Protein AF-0000000086754575 (afdb_homodimer)

Nearest PDB structures (foldseek):
  9cpc-assembly1_3P  TM=1.972E-01  e=4.560E+00  Sus scrofa
  9cpb-assembly1_6A  TM=2.199E-01  e=7.976E+00  Bos taurus
  9cpc-assembly1_3P  TM=2.325E-01  e=4.026E+00  Sus scrofa

Organism: NCBI:txid165716

pLDDT: mean 81.66, std 21.04, range [26.64, 98.31]

Secondary structure (DSSP, 8-state):
-----HHHHHHHHHHHHHHHS------S----HHHHHHHHHHHHHHHHHHHHHHH-TTSHHHHHHHHHHHHHHHHHHHHHHHHHS-----------------HHHHHHHHSTTGGG--HHHHHHHHHHHHHHHHHHHHHHHHHHHHHH-/-----HHHHHHHHHHHHHHHS------S----HHHHHHHHHHHHHHHHHHHHHHH-TTSHHHHHHHHHHHHHHHHHHHHHHHHHS-----------------HHHHHHHHSTTGGG--HHHHHHHHHHHHHHHHHHHHHHHHHHHHHH-

Foldseek 3Di:
DPLDDLLVQLLVQLVVVVVVPDDPPPPPDDPDPVNVVVVVVSSVLSSLVSSLVSVDPPAQLSVLSVVVSVVVVVVVVVCVVCVVPDDDDPPPPDDPPVPPDDPQCVLLVVRRVSVPDDPVSSVVSSVVVVVSVVSSVVSVVVVVVVVVD/DPLDDLLVQLLVQLVVVVVVPDDPPPPPDDPDPVNVVVVVVSSVLSSLVSSLVSVDPPAQLSVLSVVVSVVVVVVVVVCVVCVVVDDDDDPPPDDPPPPPDDPQCVLLVVRRVSNPDDPVSSVVSSVVVVVSVVSSVVSVVVVVVVVVD

InterPro domains:
  IPR044660 Transcription factor IBH1-like [PTHR33124] (28-147)
  IPR059002 IBH1-like, N-terminal domain [PF26576] (3-72)

Solvent-accessible surface area (backbone atoms only — not comparable to full-atom values): 16647 Å² total; per-residue (Å²): 126,83,80,69,50,56,62,56,42,23,51,52,42,36,52,56,50,61,68,66,48,80,61,64,67,80,65,88,73,77,75,47,71,65,55,48,52,50,50,51,49,52,49,47,49,48,48,52,48,18,47,25,62,39,68,32,72,86,39,67,37,29,41,38,43,48,52,50,48,51,50,52,52,52,49,51,55,42,44,60,52,29,75,76,39,85,86,76,85,73,72,74,75,69,77,76,74,71,66,80,51,53,39,60,48,54,31,21,70,69,36,48,64,25,77,79,48,54,67,66,56,38,34,39,49,45,34,54,49,49,54,51,51,52,46,50,39,52,54,44,49,51,50,46,49,58,70,70,78,126,83,81,68,51,55,62,56,43,21,50,52,42,37,53,56,51,58,68,66,49,81,61,66,68,78,65,88,72,77,75,47,71,66,54,48,52,51,52,52,49,51,50,49,49,47,48,51,49,20,46,27,62,38,68,32,74,84,40,68,36,31,40,36,43,49,50,50,50,52,50,51,52,50,50,52,55,42,44,60,52,32,71,74,42,82,83,78,84,73,75,74,75,68,77,75,72,72,67,81,50,54,39,60,48,55,32,22,71,69,36,49,63,25,76,78,49,55,67,66,58,37,34,38,49,45,35,54,48,50,52,51,51,51,46,50,39,52,54,43,49,52,51,46,51,58,69,69,76

Radius of gyration: 21.31 Å; Cα contacts (8 Å, |Δi|>4): 231; chains: 2; bounding box: 72×56×50 Å

Structure (mmCIF, N/CA/C/O backbone):
data_AF-0000000086754575-model_v1
#
loop_
_entity.id
_entity.type
_entity.pdbx_description
1 polymer 'Uncharacterized protein'
#
loop_
_atom_site.group_PDB
_atom_site.id
_atom_site.type_symbol
_atom_site.label_atom_id
_atom_site.label_alt_id
_atom_site.label_comp_id
_atom_site.label_asym_id
_atom_site.label_entity_id
_atom_site.label_seq_id
_atom_site.pdbx_PDB_ins_code
_atom_site.Cartn_x
_atom_site.Cartn_y
_atom_site.Cartn_z
_atom_site.occupancy
_atom_site.B_iso_or_equiv
_atom_site.auth_seq_id
_atom_site.auth_comp_id
_atom_site.auth_asym_id
_atom_site.auth_atom_id
_atom_site.pdbx_PDB_model_num
ATOM 1 N N . MET A 1 1 ? 4.91 -10.062 27.266 1 33.16 1 MET A N 1
ATOM 2 C CA . MET A 1 1 ? 4.938 -8.836 26.484 1 33.16 1 MET A CA 1
ATOM 3 C C . MET A 1 1 ? 3.939 -8.914 25.328 1 33.16 1 MET A C 1
ATOM 5 O O . MET A 1 1 ? 3.986 -9.836 24.516 1 33.16 1 MET A O 1
ATOM 9 N N . LYS A 1 2 ? 2.816 -8.43 25.391 1 44.25 2 LYS A N 1
ATOM 10 C CA . LYS A 1 2 ? 1.733 -8.562 24.422 1 44.25 2 LYS A CA 1
ATOM 11 C C . LYS A 1 2 ? 2.229 -8.281 23 1 44.25 2 LYS A C 1
ATOM 13 O O . LYS A 1 2 ? 2.867 -7.258 22.75 1 44.25 2 LYS A O 1
ATOM 18 N N . GLN A 1 3 ? 2.57 -9.273 22.203 1 55.75 3 GLN A N 1
ATOM 19 C CA . GLN A 1 3 ? 3.131 -9.141 20.859 1 55.75 3 GLN A CA 1
ATOM 20 C C . GLN A 1 3 ? 2.379 -8.094 20.047 1 55.75 3 GLN A C 1
ATOM 22 O O . GLN A 1 3 ? 1.185 -8.242 19.781 1 55.75 3 GLN A O 1
ATOM 27 N N . SER A 1 4 ? 2.826 -6.898 20.031 1 73.75 4 SER A N 1
ATOM 28 C CA . SER A 1 4 ? 2.219 -5.762 19.344 1 73.75 4 SER A CA 1
ATOM 29 C C . SER A 1 4 ? 1.989 -6.062 17.859 1 73.75 4 SER A C 1
ATOM 31 O O . SER A 1 4 ? 2.742 -6.828 17.25 1 73.75 4 SER A O 1
ATOM 33 N N . SER A 1 5 ? 0.897 -5.723 17.422 1 92.06 5 SER A N 1
ATOM 34 C CA . SER A 1 5 ? 0.517 -5.957 16.031 1 92.06 5 SER A CA 1
ATOM 35 C C . SER A 1 5 ? 1.48 -5.27 15.07 1 92.06 5 SER A C 1
ATOM 37 O O . SER A 1 5 ? 2.193 -4.34 15.453 1 92.06 5 SER A O 1
ATOM 39 N N . ILE A 1 6 ? 1.729 -5.895 13.961 1 93.25 6 ILE A N 1
ATOM 40 C CA . ILE A 1 6 ? 2.553 -5.309 12.914 1 93.25 6 ILE A CA 1
ATOM 41 C C . ILE A 1 6 ? 2.164 -3.846 12.711 1 93.25 6 ILE A C 1
ATOM 43 O O . ILE A 1 6 ? 3.029 -2.988 12.516 1 93.25 6 ILE A O 1
ATOM 47 N N . LYS A 1 7 ? 0.924 -3.586 12.773 1 94.5 7 LYS A N 1
ATOM 48 C CA . LYS A 1 7 ? 0.407 -2.232 12.594 1 94.5 7 LYS A CA 1
ATOM 49 C C . LYS A 1 7 ? 0.997 -1.28 13.633 1 94.5 7 LYS A C 1
ATOM 51 O O . LYS A 1 7 ? 1.49 -0.205 13.289 1 94.5 7 LYS A O 1
ATOM 56 N N . THR A 1 8 ? 0.907 -1.681 14.859 1 94.75 8 THR A N 1
ATOM 57 C CA . THR A 1 8 ? 1.383 -0.842 15.953 1 94.75 8 THR A CA 1
ATOM 58 C C . THR A 1 8 ? 2.891 -0.63 15.859 1 94.75 8 THR A C 1
ATOM 60 O O . THR A 1 8 ? 3.377 0.493 16 1 94.75 8 THR A O 1
ATOM 63 N N . ARG A 1 9 ? 3.598 -1.642 15.617 1 94.94 9 ARG A N 1
ATOM 64 C CA . ARG A 1 9 ? 5.051 -1.545 15.508 1 94.94 9 ARG A CA 1
ATOM 65 C C . ARG A 1 9 ? 5.449 -0.66 14.328 1 94.94 9 ARG A C 1
ATOM 67 O O . ARG A 1 9 ? 6.352 0.172 14.453 1 94.94 9 ARG A O 1
ATOM 74 N N . PHE A 1 10 ? 4.785 -0.868 13.234 1 96.38 10 PHE A N 1
ATOM 75 C CA . PHE A 1 10 ? 5.066 -0.032 12.078 1 96.38 10 PHE A CA 1
ATOM 76 C C . PHE A 1 10 ? 4.758 1.431 12.375 1 96.38 10 PHE A C 1
ATOM 78 O O . PHE A 1 10 ? 5.543 2.316 12.039 1 96.38 10 PHE A O 1
ATOM 85 N N . THR A 1 11 ? 3.59 1.676 12.922 1 94.75 11 THR A N 1
ATOM 86 C CA . THR A 1 11 ? 3.178 3.043 13.227 1 94.75 11 THR A CA 1
ATOM 87 C C . THR A 1 11 ? 4.215 3.736 14.109 1 94.75 11 THR A C 1
ATOM 89 O O . THR A 1 11 ? 4.633 4.855 13.812 1 94.75 11 THR A O 1
ATOM 92 N N . TYR A 1 12 ? 4.609 3.064 15.117 1 93.62 12 TYR A N 1
ATOM 93 C CA . TYR A 1 12 ? 5.586 3.625 16.047 1 93.62 12 TYR A CA 1
ATOM 94 C C . TYR A 1 12 ? 6.902 3.924 15.336 1 93.62 12 TYR A C 1
ATOM 96 O O . TYR A 1 12 ? 7.453 5.02 15.477 1 93.62 12 TYR A O 1
ATOM 104 N N . GLY A 1 13 ? 7.422 2.988 14.594 1 91.88 13 GLY A N 1
ATOM 105 C CA . GLY A 1 13 ? 8.664 3.184 13.859 1 91.88 13 GLY A CA 1
ATOM 106 C C . GLY A 1 13 ? 8.594 4.32 12.859 1 91.88 13 GLY A C 1
ATOM 107 O O . GLY A 1 13 ? 9.516 5.129 12.766 1 91.88 13 GLY A O 1
ATOM 108 N N . PHE A 1 14 ? 7.562 4.363 12.18 1 93.25 14 PHE A N 1
ATOM 109 C CA . PHE A 1 14 ? 7.391 5.367 11.141 1 93.25 14 PHE A CA 1
ATOM 110 C C . PHE A 1 14 ? 7.305 6.766 11.75 1 93.25 14 PHE A C 1
ATOM 112 O O . PHE A 1 14 ? 7.973 7.691 11.281 1 93.25 14 PHE A O 1
ATOM 119 N N . LEU A 1 15 ? 6.52 6.969 12.766 1 92.19 15 LEU A N 1
ATOM 120 C CA . LEU A 1 15 ? 6.363 8.266 13.406 1 92.19 15 LEU A CA 1
ATOM 121 C C . LEU A 1 15 ? 7.668 8.719 14.055 1 92.19 15 LEU A C 1
ATOM 123 O O . LEU A 1 15 ? 8 9.906 14.031 1 92.19 15 LEU A O 1
ATOM 127 N N . ARG A 1 16 ? 8.328 7.766 14.609 1 91.5 16 ARG A N 1
ATOM 128 C CA . ARG A 1 16 ? 9.625 8.086 15.211 1 91.5 16 ARG A CA 1
ATOM 129 C C . ARG A 1 16 ? 10.594 8.617 14.164 1 91.5 16 ARG A C 1
ATOM 131 O O . ARG A 1 16 ? 11.305 9.594 14.414 1 91.5 16 ARG A O 1
ATOM 138 N N . THR A 1 17 ? 10.57 8 12.992 1 87.5 17 THR A N 1
ATOM 139 C CA . THR A 1 17 ? 11.461 8.43 11.922 1 87.5 17 THR A CA 1
ATOM 140 C C . THR A 1 17 ? 11.039 9.789 11.375 1 87.5 17 THR A C 1
ATOM 142 O O . THR A 1 17 ? 11.891 10.633 11.062 1 87.5 17 THR A O 1
ATOM 145 N N . LEU A 1 18 ? 9.805 9.938 11.219 1 86.44 18 LEU A N 1
ATOM 146 C CA . LEU A 1 18 ? 9.266 11.203 10.719 1 86.44 18 LEU A CA 1
ATOM 147 C C . LEU A 1 18 ? 9.68 12.359 11.617 1 86.44 18 LEU A C 1
ATOM 149 O O . LEU A 1 18 ? 10 13.445 11.125 1 86.44 18 LEU A O 1
ATOM 153 N N . LYS A 1 19 ? 9.672 12.094 12.844 1 88.81 19 LYS A N 1
ATOM 154 C CA . LYS A 1 19 ? 10.016 13.125 13.812 1 88.81 19 LYS A CA 1
ATOM 155 C C . LYS A 1 19 ? 11.5 13.477 13.734 1 88.81 19 LYS A C 1
ATOM 157 O O . LYS A 1 19 ? 11.906 14.578 14.102 1 88.81 19 LYS A O 1
ATOM 162 N N . ARG A 1 20 ? 12.273 12.602 13.273 1 86.31 20 ARG A N 1
ATOM 163 C CA . ARG A 1 20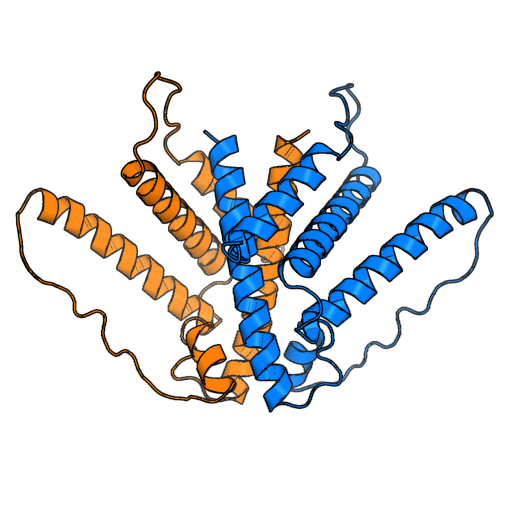 ? 13.719 12.797 13.234 1 86.31 20 ARG A CA 1
ATOM 164 C C . ARG A 1 20 ? 14.141 13.492 11.945 1 86.31 20 ARG A C 1
ATOM 166 O O . ARG A 1 20 ? 15.281 13.938 11.828 1 86.31 20 ARG A O 1
ATOM 173 N N . LEU A 1 21 ? 13.258 13.516 10.977 1 84.38 21 LEU A N 1
ATOM 174 C CA . LEU A 1 21 ? 13.594 14.156 9.711 1 84.38 21 LEU A CA 1
ATOM 175 C C . LEU A 1 21 ? 13.711 15.672 9.883 1 84.38 21 LEU A C 1
ATOM 177 O O . LEU A 1 21 ? 12.922 16.281 10.609 1 84.38 21 LEU A O 1
ATOM 181 N N . PRO A 1 22 ? 14.852 16.172 9.445 1 76.19 22 PRO A N 1
ATOM 182 C CA . PRO A 1 22 ? 15.055 17.609 9.594 1 76.19 22 PRO A CA 1
ATOM 183 C C . PRO A 1 22 ? 13.883 18.422 9.047 1 76.19 22 PRO A C 1
ATOM 185 O O . PRO A 1 22 ? 13.344 18.109 7.984 1 76.19 22 PRO A O 1
ATOM 188 N N . LYS A 1 23 ? 13.391 19.344 9.953 1 72.38 23 LYS A N 1
ATOM 189 C CA . LYS A 1 23 ? 12.32 20.25 9.531 1 72.38 23 LYS A CA 1
ATOM 190 C C . LYS A 1 23 ? 12.859 21.344 8.625 1 72.38 23 LYS A C 1
ATOM 192 O O . LYS A 1 23 ? 13.922 21.906 8.883 1 72.38 23 LYS A O 1
ATOM 197 N N . THR A 1 24 ? 12.852 21.125 7.426 1 60.72 24 THR A N 1
ATOM 198 C CA . THR A 1 24 ? 13.359 22.188 6.555 1 60.72 24 THR A CA 1
ATOM 199 C C . THR A 1 24 ? 12.648 23.5 6.844 1 60.72 24 THR A C 1
ATOM 201 O O . THR A 1 24 ? 11.422 23.562 6.844 1 60.72 24 THR A O 1
ATOM 204 N N . ARG A 1 25 ? 13.039 24.234 7.816 1 53.19 25 ARG A N 1
ATOM 205 C CA . ARG A 1 25 ? 12.641 25.609 8.109 1 53.19 25 ARG A CA 1
ATOM 206 C C . ARG A 1 25 ? 12.047 26.281 6.883 1 53.19 25 ARG A C 1
ATOM 208 O O . ARG A 1 25 ? 12.469 26.016 5.754 1 53.19 25 ARG A O 1
ATOM 215 N N . ALA A 1 26 ? 10.766 26.828 7 1 50.56 26 ALA A N 1
ATOM 216 C CA . ALA A 1 26 ? 10.141 27.859 6.16 1 50.56 26 ALA A CA 1
ATOM 217 C C . ALA A 1 26 ? 11.195 28.75 5.52 1 50.56 26 ALA A C 1
ATOM 219 O O . ALA A 1 26 ? 10.883 29.828 5.023 1 50.56 26 ALA A O 1
ATOM 220 N N . LYS A 1 27 ? 12.484 28.719 5.793 1 49.03 27 LYS A N 1
ATOM 221 C CA . LYS A 1 27 ? 12.961 29.859 5.035 1 49.03 27 LYS A CA 1
ATOM 222 C C . LYS A 1 27 ? 12.477 29.812 3.592 1 49.03 27 LYS A C 1
ATOM 224 O O . LYS A 1 27 ? 12.172 28.734 3.068 1 49.03 27 LYS A O 1
ATOM 229 N N . SER A 1 28 ? 12.305 30.938 2.924 1 49.12 28 SER A N 1
ATOM 230 C CA . SER A 1 28 ? 11.719 31.422 1.678 1 49.12 28 SER A CA 1
ATOM 231 C C . SER A 1 28 ? 11.914 30.406 0.551 1 49.12 28 SER A C 1
ATOM 233 O O . SER A 1 28 ? 11.344 30.562 -0.532 1 49.12 28 SER A O 1
ATOM 235 N N . SER A 1 29 ? 13.164 29.641 0.303 1 54.09 29 SER A N 1
ATOM 236 C CA . SER A 1 29 ? 13.492 29.344 -1.084 1 54.09 29 SER A CA 1
ATOM 237 C C . SER A 1 29 ? 12.852 28.031 -1.527 1 54.09 29 SER A C 1
ATOM 239 O O . SER A 1 29 ? 12.648 27.125 -0.714 1 54.09 29 SER A O 1
ATOM 241 N N . SER A 1 30 ? 12.07 27.938 -2.617 1 63.66 30 SER A N 1
ATOM 242 C CA . SER A 1 30 ? 11.539 26.938 -3.539 1 63.66 30 SER A CA 1
ATOM 243 C C . SER A 1 30 ? 12.438 25.703 -3.592 1 63.66 30 SER A C 1
ATOM 245 O O . SER A 1 30 ? 13.633 25.812 -3.861 1 63.66 30 SER A O 1
ATOM 247 N N . PHE A 1 31 ? 12.016 24.562 -2.783 1 70.31 31 PHE A N 1
ATOM 248 C CA . PHE A 1 31 ? 12.805 23.344 -2.926 1 70.31 31 PHE A CA 1
ATOM 249 C C . PHE A 1 31 ? 13.102 23.062 -4.395 1 70.31 31 PHE A C 1
ATOM 251 O O . PHE A 1 31 ? 12.227 23.203 -5.25 1 70.31 31 PHE A O 1
ATOM 258 N N . SER A 1 32 ? 14.414 23 -4.551 1 83.56 32 SER A N 1
ATOM 259 C CA . SER A 1 32 ? 14.758 22.516 -5.883 1 83.56 32 SER A CA 1
ATOM 260 C C . SER A 1 32 ? 14.219 21.094 -6.109 1 83.56 32 SER A C 1
ATOM 262 O O . SER A 1 32 ? 13.984 20.359 -5.152 1 83.56 32 SER A O 1
ATOM 264 N N . PRO A 1 33 ? 13.922 20.797 -7.266 1 85.62 33 PRO A N 1
ATOM 265 C CA . PRO A 1 33 ? 13.484 19.438 -7.609 1 85.62 33 PRO A CA 1
ATOM 266 C C . PRO A 1 33 ? 14.438 18.359 -7.09 1 85.62 33 PRO A C 1
ATOM 268 O O . PRO A 1 33 ? 14 17.266 -6.711 1 85.62 33 PRO A O 1
ATOM 271 N N . GLU A 1 34 ? 15.664 18.703 -6.969 1 86.69 34 GLU A N 1
ATOM 272 C CA . GLU A 1 34 ? 16.656 17.75 -6.484 1 86.69 34 GLU A CA 1
ATOM 273 C C . GLU A 1 34 ? 16.5 17.5 -4.988 1 86.69 34 GLU A C 1
ATOM 275 O O . GLU A 1 34 ? 16.609 16.375 -4.523 1 86.69 34 GLU A O 1
ATOM 280 N N . GLU A 1 35 ? 16.203 18.562 -4.371 1 84.12 35 GLU A N 1
ATOM 281 C CA . GLU A 1 35 ? 16.047 18.453 -2.922 1 84.12 35 GLU A CA 1
ATOM 282 C C . GLU A 1 35 ? 14.789 17.672 -2.562 1 84.12 35 GLU A C 1
ATOM 284 O O . GLU A 1 35 ? 14.797 16.875 -1.614 1 84.12 35 GLU A O 1
ATOM 289 N N . ILE A 1 36 ? 13.844 17.859 -3.365 1 83.62 36 ILE A N 1
ATOM 290 C CA . ILE A 1 36 ? 12.586 17.156 -3.152 1 83.62 36 ILE A CA 1
ATOM 291 C C . ILE A 1 36 ? 12.789 15.656 -3.396 1 83.62 36 ILE A C 1
ATOM 293 O O . ILE A 1 36 ? 12.312 14.828 -2.615 1 83.62 36 ILE A O 1
ATOM 297 N N . SER A 1 37 ? 13.453 15.367 -4.414 1 88.12 37 SER A N 1
ATOM 298 C CA . SER A 1 37 ? 13.719 13.977 -4.754 1 88.12 37 SER A CA 1
ATOM 299 C C . SER A 1 37 ? 14.523 13.281 -3.656 1 88.12 37 SER A C 1
ATOM 301 O O . SER A 1 37 ? 14.25 12.133 -3.314 1 88.12 37 SER A O 1
ATOM 303 N N . LYS A 1 38 ? 15.484 14.031 -3.139 1 86.5 38 LYS A N 1
ATOM 304 C CA . LYS A 1 38 ? 16.312 13.477 -2.066 1 86.5 38 LYS A CA 1
ATOM 305 C C . LYS A 1 38 ? 15.477 13.195 -0.821 1 86.5 38 LYS A C 1
ATOM 307 O O . LYS A 1 38 ? 15.602 12.133 -0.209 1 86.5 38 LYS A O 1
ATOM 312 N N . ARG A 1 39 ? 14.688 14.172 -0.515 1 85.56 39 ARG A N 1
ATOM 313 C CA . ARG A 1 39 ? 13.836 14.016 0.66 1 85.56 39 ARG A CA 1
ATOM 314 C C . ARG A 1 39 ? 12.875 12.844 0.489 1 85.56 39 ARG A C 1
ATOM 316 O O . ARG A 1 39 ? 12.672 12.062 1.419 1 85.56 39 ARG A O 1
ATOM 323 N N . CYS A 1 40 ? 12.367 12.672 -0.687 1 87.69 40 CYS A N 1
ATOM 324 C CA . CYS A 1 40 ? 11.461 11.57 -0.995 1 87.69 40 CYS A CA 1
ATOM 325 C C . CYS A 1 40 ? 12.156 10.227 -0.813 1 87.69 40 CYS A C 1
ATOM 327 O O . CYS A 1 40 ? 11.562 9.281 -0.285 1 87.69 40 CYS A O 1
ATOM 329 N N . ARG A 1 41 ? 13.352 10.211 -1.189 1 90.31 41 ARG A N 1
ATOM 330 C CA . ARG A 1 41 ? 14.125 8.977 -1.075 1 90.31 41 ARG A CA 1
ATOM 331 C C . ARG A 1 41 ? 14.383 8.633 0.386 1 90.31 41 ARG A C 1
ATOM 333 O O . ARG A 1 41 ? 14.297 7.465 0.777 1 90.31 41 ARG A O 1
ATOM 340 N N . ILE A 1 42 ? 14.672 9.641 1.116 1 89.31 42 ILE A N 1
ATOM 341 C CA . ILE A 1 42 ? 14.961 9.43 2.531 1 89.31 42 ILE A CA 1
ATOM 342 C C . ILE A 1 42 ? 13.719 8.906 3.244 1 89.31 42 ILE A C 1
ATOM 344 O O . ILE A 1 42 ? 13.805 7.98 4.051 1 89.31 42 ILE A O 1
ATOM 348 N N . ILE A 1 43 ? 12.609 9.445 2.885 1 89.69 43 ILE A N 1
ATOM 349 C CA . ILE A 1 43 ? 11.359 9.039 3.516 1 89.69 43 ILE A CA 1
ATOM 350 C C . ILE A 1 43 ? 10.992 7.621 3.088 1 89.69 43 ILE A C 1
ATOM 352 O O . ILE A 1 43 ? 10.523 6.82 3.9 1 89.69 43 ILE A O 1
ATOM 356 N N . LYS A 1 44 ? 11.172 7.367 1.865 1 92.88 44 LYS A N 1
ATOM 357 C CA . LYS A 1 44 ? 10.93 6.008 1.39 1 92.88 44 LYS A CA 1
ATOM 358 C C . LYS A 1 44 ? 11.773 4.996 2.156 1 92.88 44 LYS A C 1
ATOM 360 O O . LYS A 1 44 ? 11.273 3.965 2.602 1 92.88 44 LYS A O 1
ATOM 365 N N . LEU A 1 45 ? 13.047 5.324 2.234 1 93.25 45 LEU A N 1
ATOM 366 C CA . LEU A 1 45 ? 13.961 4.426 2.934 1 93.25 45 LEU A CA 1
ATOM 367 C C . LEU A 1 45 ? 13.523 4.234 4.383 1 93.25 45 LEU A C 1
ATOM 369 O O . LEU A 1 45 ? 13.562 3.117 4.902 1 93.25 45 LEU A O 1
ATOM 373 N N . ALA A 1 46 ? 13.148 5.281 4.961 1 91.38 46 ALA A N 1
ATOM 374 C CA . ALA A 1 46 ? 12.703 5.227 6.352 1 91.38 46 ALA A CA 1
ATOM 375 C C . ALA A 1 46 ? 11.445 4.379 6.492 1 91.38 46 ALA A C 1
ATOM 377 O O . ALA A 1 46 ? 11.32 3.592 7.434 1 91.38 46 ALA A O 1
ATOM 378 N N . THR A 1 47 ? 10.477 4.555 5.602 1 93.88 47 THR A N 1
ATOM 379 C CA . THR A 1 47 ? 9.242 3.783 5.617 1 93.88 47 THR A CA 1
ATOM 380 C C . THR A 1 47 ? 9.523 2.303 5.375 1 93.88 47 THR A C 1
ATOM 382 O O . THR A 1 47 ? 8.961 1.439 6.047 1 93.88 47 THR A O 1
ATOM 385 N N . ASP A 1 48 ? 10.43 2.02 4.43 1 95.62 48 ASP A N 1
ATOM 386 C CA . ASP A 1 48 ? 10.828 0.643 4.164 1 95.62 48 ASP A CA 1
ATOM 387 C C . ASP A 1 48 ? 11.484 0.013 5.391 1 95.62 48 ASP A C 1
ATOM 389 O O . ASP A 1 48 ? 11.188 -1.131 5.738 1 95.62 48 ASP A O 1
ATOM 393 N N . ALA A 1 49 ? 12.359 0.735 6.02 1 95.81 49 ALA A N 1
ATOM 394 C CA . ALA A 1 49 ? 13.055 0.238 7.203 1 95.81 49 ALA A CA 1
ATOM 395 C C . ALA A 1 49 ? 12.07 -0.022 8.344 1 95.81 49 ALA A C 1
ATOM 397 O O . ALA A 1 49 ? 12.195 -1.021 9.055 1 95.81 49 ALA A O 1
ATOM 398 N N . SER A 1 50 ? 11.133 0.91 8.547 1 96.31 50 SER A N 1
ATOM 399 C CA . SER A 1 50 ? 10.148 0.75 9.609 1 96.31 50 SER A CA 1
ATOM 400 C C . SER A 1 50 ? 9.297 -0.499 9.391 1 96.31 50 SER A C 1
ATOM 402 O O . SER A 1 50 ? 9.016 -1.237 10.336 1 96.31 50 SER A O 1
ATOM 404 N N . MET A 1 51 ? 8.898 -0.753 8.164 1 96.5 51 MET A N 1
ATOM 405 C CA . MET A 1 51 ? 8.094 -1.938 7.871 1 96.5 51 MET A CA 1
ATOM 406 C C . MET A 1 51 ? 8.914 -3.209 8.062 1 96.5 51 MET A C 1
ATOM 408 O O . MET A 1 51 ? 8.438 -4.18 8.656 1 96.5 51 MET A O 1
ATOM 412 N N . ALA A 1 52 ? 10.133 -3.217 7.512 1 97.19 52 ALA A N 1
ATOM 413 C CA . ALA A 1 52 ? 10.992 -4.387 7.664 1 97.19 52 ALA A CA 1
ATOM 414 C C . ALA A 1 52 ? 11.266 -4.68 9.133 1 97.19 52 ALA A C 1
ATOM 416 O O . ALA A 1 52 ? 11.281 -5.84 9.555 1 97.19 52 ALA A O 1
ATOM 417 N N . SER A 1 53 ? 11.477 -3.652 9.922 1 96.31 53 SER A N 1
ATOM 418 C CA . SER A 1 53 ? 11.711 -3.814 11.352 1 96.31 53 SER A CA 1
ATOM 419 C C . SER A 1 53 ? 10.469 -4.363 12.055 1 96.31 53 SER A C 1
ATOM 421 O O . SER A 1 53 ? 10.578 -5.195 12.953 1 96.31 53 SER A O 1
ATOM 423 N N . ALA A 1 54 ? 9.289 -3.877 11.68 1 97.31 54 ALA A N 1
ATOM 424 C CA . ALA A 1 54 ? 8.031 -4.324 12.273 1 97.31 54 ALA A CA 1
ATOM 425 C C . ALA A 1 54 ? 7.793 -5.809 12 1 97.31 54 ALA A C 1
ATOM 427 O O . ALA A 1 54 ? 7.281 -6.531 12.859 1 97.31 54 ALA A O 1
ATOM 428 N N . VAL A 1 55 ? 8.156 -6.277 10.859 1 97.25 55 VAL A N 1
ATOM 429 C CA . VAL A 1 55 ? 7.934 -7.66 10.453 1 97.25 55 VAL A CA 1
ATOM 430 C C . VAL A 1 55 ? 9.055 -8.547 10.992 1 97.25 55 VAL A C 1
ATOM 432 O O . VAL A 1 55 ? 8.812 -9.664 11.453 1 97.25 55 VAL A O 1
ATOM 435 N N . GLY A 1 56 ? 10.258 -8.039 10.938 1 95 56 GLY A N 1
ATOM 436 C CA . GLY A 1 56 ? 11.422 -8.828 11.312 1 95 56 GLY A CA 1
ATOM 437 C C . GLY A 1 56 ? 11.961 -9.688 10.188 1 95 56 GLY A C 1
ATOM 438 O O . GLY A 1 56 ? 11.461 -9.625 9.062 1 95 56 GLY A O 1
ATOM 439 N N . PRO A 1 57 ? 12.945 -10.523 10.5 1 95.44 57 PRO A N 1
ATOM 440 C CA . PRO A 1 57 ? 13.625 -11.297 9.461 1 95.44 57 PRO A CA 1
ATOM 441 C C . PRO A 1 57 ? 12.945 -12.633 9.18 1 95.44 57 PRO A C 1
ATOM 443 O O . PRO A 1 57 ? 13.484 -13.461 8.445 1 95.44 57 PRO A O 1
ATOM 446 N N . ARG A 1 58 ? 11.711 -12.859 9.672 1 95.12 58 ARG A N 1
ATOM 447 C CA . ARG A 1 58 ? 11.062 -14.164 9.57 1 95.12 58 ARG A CA 1
ATOM 448 C C . ARG A 1 58 ? 10.547 -14.406 8.156 1 95.12 58 ARG A C 1
ATOM 450 O O . ARG A 1 58 ? 10.336 -15.555 7.758 1 95.12 58 ARG A O 1
ATOM 457 N N . ARG A 1 59 ? 10.32 -13.375 7.445 1 96.56 59 ARG A N 1
ATOM 458 C CA . ARG A 1 59 ? 9.805 -13.469 6.082 1 96.56 59 ARG A CA 1
ATOM 459 C C . ARG A 1 59 ? 10.898 -13.172 5.062 1 96.56 59 ARG A C 1
ATOM 461 O O . ARG A 1 59 ? 11.703 -12.258 5.258 1 96.56 59 ARG A O 1
ATOM 468 N N . ALA A 1 60 ? 10.891 -13.992 3.99 1 97.06 60 ALA A N 1
ATOM 469 C CA . ALA A 1 60 ? 11.922 -13.836 2.971 1 97.06 60 ALA A CA 1
ATOM 470 C C . ALA A 1 60 ? 11.906 -12.422 2.389 1 97.06 60 ALA A C 1
ATOM 472 O O . ALA A 1 60 ? 12.961 -11.828 2.168 1 97.06 60 ALA A O 1
ATOM 473 N N . TRP A 1 61 ? 10.703 -11.906 2.061 1 97.62 61 TRP A N 1
ATOM 474 C CA . TRP A 1 61 ? 10.633 -10.578 1.464 1 97.62 61 TRP A CA 1
ATOM 475 C C . TRP A 1 61 ? 11.164 -9.516 2.43 1 97.62 61 TRP A C 1
ATOM 477 O O . TRP A 1 61 ? 11.781 -8.539 2.012 1 97.62 61 TRP A O 1
ATOM 487 N N . SER A 1 62 ? 10.938 -9.656 3.686 1 98 62 SER A N 1
ATOM 488 C CA . SER A 1 62 ? 11.43 -8.703 4.684 1 98 62 SER A CA 1
ATOM 489 C C . SER A 1 62 ? 12.953 -8.734 4.77 1 98 62 SER A C 1
ATOM 491 O O . SER A 1 62 ? 13.594 -7.684 4.875 1 98 62 SER A O 1
ATOM 493 N N . ARG A 1 63 ? 13.516 -9.93 4.738 1 97.75 63 ARG A N 1
ATOM 494 C CA . ARG A 1 63 ? 14.969 -10.047 4.715 1 97.75 63 ARG A CA 1
ATOM 495 C C . ARG A 1 63 ? 15.555 -9.32 3.51 1 97.75 63 ARG A C 1
ATOM 497 O O . ARG A 1 63 ? 16.578 -8.633 3.625 1 97.75 63 ARG A O 1
ATOM 504 N N . ALA A 1 64 ? 14.93 -9.555 2.402 1 97.81 64 ALA A N 1
ATOM 505 C CA . ALA A 1 64 ? 15.383 -8.891 1.185 1 97.81 64 ALA A CA 1
ATOM 506 C C . ALA A 1 64 ? 15.305 -7.371 1.329 1 97.81 64 ALA A C 1
ATOM 508 O O . ALA A 1 64 ? 16.203 -6.652 0.887 1 97.81 64 ALA A O 1
ATOM 509 N N . LEU A 1 65 ? 14.25 -6.871 1.927 1 97.38 65 LEU A N 1
ATOM 510 C CA . LEU A 1 65 ? 14.062 -5.438 2.133 1 97.38 65 LEU A CA 1
ATOM 511 C C . LEU A 1 65 ? 15.125 -4.879 3.07 1 97.38 65 LEU A C 1
ATOM 513 O O . LEU A 1 65 ? 15.648 -3.785 2.838 1 97.38 65 LEU A O 1
ATOM 517 N N . ILE A 1 66 ? 15.391 -5.613 4.109 1 97.31 66 ILE A N 1
ATOM 518 C CA . ILE A 1 66 ? 16.438 -5.211 5.047 1 97.31 66 ILE A CA 1
ATOM 519 C C . ILE A 1 66 ? 17.766 -5.059 4.305 1 97.31 66 ILE A C 1
ATOM 521 O O . ILE A 1 66 ? 18.484 -4.07 4.5 1 97.31 66 ILE A O 1
ATOM 525 N N . ARG A 1 67 ? 18.031 -5.98 3.43 1 96.94 67 ARG A N 1
ATOM 526 C CA . ARG A 1 67 ? 19.266 -5.926 2.65 1 96.94 67 ARG A CA 1
ATOM 527 C C . ARG A 1 67 ? 19.281 -4.707 1.733 1 96.94 67 ARG A C 1
ATOM 529 O O . ARG A 1 67 ? 20.312 -4.035 1.605 1 96.94 67 ARG A O 1
ATOM 536 N N . ARG A 1 68 ? 18.188 -4.441 1.13 1 95.31 68 ARG A N 1
ATOM 537 C CA . ARG A 1 68 ? 18.078 -3.297 0.233 1 95.31 68 ARG A CA 1
ATOM 538 C C . ARG A 1 68 ? 18.297 -1.987 0.985 1 95.31 68 ARG A C 1
ATOM 540 O O . ARG A 1 68 ? 19 -1.1 0.506 1 95.31 68 ARG A O 1
ATOM 547 N N . VAL A 1 69 ? 17.656 -1.871 2.088 1 96 69 VAL A N 1
ATOM 548 C CA . VAL A 1 69 ? 17.75 -0.677 2.92 1 96 69 VAL A CA 1
ATOM 549 C C . VAL A 1 69 ? 19.203 -0.46 3.338 1 96 69 VAL A C 1
ATOM 551 O O . VAL A 1 69 ? 19.719 0.66 3.273 1 96 69 VAL A O 1
ATOM 554 N N . ARG A 1 70 ? 19.844 -1.492 3.711 1 95.5 70 ARG A N 1
ATOM 555 C CA . ARG A 1 70 ? 21.25 -1.429 4.129 1 95.5 70 ARG A CA 1
ATOM 556 C C . ARG A 1 70 ? 22.141 -1.001 2.971 1 95.5 70 ARG A C 1
ATOM 558 O O . ARG A 1 70 ? 23.031 -0.165 3.145 1 95.5 70 ARG A O 1
ATOM 565 N N . SER A 1 71 ? 21.859 -1.55 1.872 1 95.25 71 SER A N 1
ATOM 566 C CA . SER A 1 71 ? 22.641 -1.222 0.688 1 95.25 71 SER A CA 1
ATOM 567 C C . SER A 1 71 ? 22.484 0.244 0.302 1 95.25 71 SER A C 1
ATOM 569 O O . SER A 1 71 ? 23.453 0.913 -0.051 1 95.25 71 SER A O 1
ATOM 571 N N . GLN A 1 72 ? 21.328 0.734 0.392 1 93.44 72 GLN A N 1
ATOM 572 C CA . GLN A 1 72 ? 21.047 2.123 0.049 1 93.44 72 GLN A CA 1
ATOM 573 C C . GLN A 1 72 ? 21.688 3.08 1.047 1 93.44 72 GLN A C 1
ATOM 575 O O . GLN A 1 72 ? 22.203 4.133 0.663 1 93.44 72 GLN A O 1
ATOM 580 N N . ARG A 1 73 ? 21.672 2.658 2.244 1 90.69 73 ARG A N 1
ATOM 581 C CA . ARG A 1 73 ? 22.312 3.473 3.275 1 90.69 73 ARG A CA 1
ATOM 582 C C . ARG A 1 73 ? 23.812 3.559 3.055 1 90.69 73 ARG A C 1
ATOM 584 O O . ARG A 1 73 ? 24.406 4.633 3.18 1 90.69 73 ARG A O 1
ATOM 591 N N . ARG A 1 74 ? 24.359 2.535 2.629 1 91.44 74 ARG A N 1
ATOM 592 C CA . ARG A 1 74 ? 25.797 2.482 2.35 1 91.44 74 ARG A CA 1
ATOM 593 C C . ARG A 1 74 ? 26.156 3.342 1.141 1 91.44 74 ARG A C 1
ATOM 595 O O . ARG A 1 74 ? 27.172 4.039 1.144 1 91.44 74 ARG A O 1
ATOM 602 N N . GLN A 1 75 ? 25.297 3.234 0.149 1 89.75 75 GLN A N 1
ATOM 603 C CA . GLN A 1 75 ? 25.516 4.027 -1.056 1 89.75 75 GLN A CA 1
ATOM 604 C C . GLN A 1 75 ? 25.438 5.52 -0.755 1 89.75 75 GLN A C 1
ATOM 606 O O . GLN A 1 75 ? 26.219 6.312 -1.269 1 89.75 75 GLN A O 1
ATOM 611 N N . ARG A 1 76 ? 24.594 5.918 0.053 1 83.81 76 ARG A N 1
ATOM 612 C CA . ARG A 1 76 ? 24.422 7.316 0.432 1 83.81 76 ARG A CA 1
ATOM 613 C C . ARG A 1 76 ? 25.625 7.816 1.225 1 83.81 76 ARG A C 1
ATOM 615 O O . ARG A 1 76 ? 26.078 8.945 1.031 1 83.81 76 ARG A O 1
ATOM 622 N N . GLN A 1 77 ? 26.062 6.988 2.037 1 83.25 77 GLN A N 1
ATOM 623 C CA . GLN A 1 77 ? 27.25 7.32 2.814 1 83.25 77 GLN A CA 1
ATOM 624 C C . GLN A 1 77 ? 28.469 7.484 1.911 1 83.25 77 GLN A C 1
ATOM 626 O O . GLN A 1 77 ? 29.281 8.398 2.102 1 83.25 77 GLN A O 1
ATOM 631 N N . ARG A 1 78 ? 28.516 6.633 0.887 1 83.38 78 ARG A N 1
ATOM 632 C CA . ARG A 1 78 ? 29.641 6.688 -0.045 1 83.38 78 ARG A CA 1
ATOM 633 C C . ARG A 1 78 ? 29.562 7.926 -0.93 1 83.38 78 ARG A C 1
ATOM 635 O O . ARG A 1 78 ? 30.578 8.547 -1.231 1 83.38 78 ARG A O 1
ATOM 642 N N . GLN A 1 79 ? 28.328 8.156 -1.459 1 76.81 79 GLN A N 1
ATOM 643 C CA . GLN A 1 79 ? 28.141 9.344 -2.293 1 76.81 79 GLN A CA 1
ATOM 644 C C . GLN A 1 79 ? 28.531 10.609 -1.548 1 76.81 79 GLN A C 1
ATOM 646 O O . GLN A 1 79 ? 29.109 11.531 -2.139 1 76.81 79 GLN A O 1
ATOM 651 N N . TRP A 1 80 ? 28.156 10.578 -0.333 1 69.06 80 TRP A N 1
ATOM 652 C CA . TRP A 1 80 ? 28.578 11.703 0.495 1 69.06 80 TRP A CA 1
ATOM 653 C C . TRP A 1 80 ? 30.094 11.789 0.555 1 69.06 80 TRP A C 1
ATOM 655 O O . TRP A 1 80 ? 30.672 12.875 0.461 1 69.06 80 TRP A O 1
ATOM 665 N N . LEU A 1 81 ? 30.703 10.617 0.536 1 67.44 81 LEU A N 1
ATOM 666 C CA . LEU A 1 81 ? 32.156 10.57 0.602 1 67.44 81 LEU A CA 1
ATOM 667 C C . LEU A 1 81 ? 32.781 10.883 -0.756 1 67.44 81 LEU A C 1
ATOM 669 O O . LEU A 1 81 ? 33.781 11.586 -0.835 1 67.44 81 LEU A O 1
ATOM 673 N N . VAL A 1 82 ? 32.094 10.211 -1.784 1 63.22 82 VAL A N 1
ATOM 674 C CA . VAL A 1 82 ? 32.625 10.375 -3.131 1 63.22 82 VAL A CA 1
ATOM 675 C C . VAL A 1 82 ? 32.375 11.797 -3.617 1 63.22 82 VAL A C 1
ATOM 677 O O . VAL A 1 82 ? 33.188 12.367 -4.34 1 63.22 82 VAL A O 1
ATOM 680 N N . MET A 1 83 ? 31.016 12.375 -3.455 1 55.09 83 MET A N 1
ATOM 681 C CA . MET A 1 83 ? 30.797 13.766 -3.836 1 55.09 83 MET A CA 1
ATOM 682 C C . MET A 1 83 ? 31.922 14.656 -3.309 1 55.09 83 MET A C 1
ATOM 684 O O . MET A 1 83 ? 32.219 15.695 -3.904 1 55.09 83 MET A O 1
ATOM 688 N N . ARG A 1 84 ? 32.531 14.398 -2.119 1 47.16 84 ARG A N 1
ATOM 689 C CA . ARG A 1 84 ? 33.781 15.07 -1.82 1 47.16 84 ARG A CA 1
ATOM 690 C C . ARG A 1 84 ? 34.875 14.648 -2.793 1 47.16 84 ARG A C 1
ATOM 692 O O . ARG A 1 84 ? 35.781 15.43 -3.102 1 47.16 84 ARG A O 1
ATOM 699 N N . ARG A 1 85 ? 34.906 13.305 -3.137 1 44.59 85 ARG A N 1
ATOM 700 C CA . ARG A 1 85 ? 35.938 12.812 -4.051 1 44.59 85 ARG A CA 1
ATOM 701 C C . ARG A 1 85 ? 35.375 12.641 -5.457 1 44.59 85 ARG A C 1
ATOM 703 O O . ARG A 1 85 ? 34.25 12.203 -5.629 1 44.59 85 ARG A O 1
ATOM 710 N N . THR A 1 86 ? 35.812 12.828 -6.539 1 40.66 86 THR A N 1
ATOM 711 C CA . THR A 1 86 ? 35.188 13.023 -7.836 1 40.66 86 THR A CA 1
ATOM 712 C C . THR A 1 86 ? 34.125 11.945 -8.094 1 40.66 86 THR A C 1
ATOM 714 O O . THR A 1 86 ? 34.031 10.977 -7.328 1 40.66 86 THR A O 1
ATOM 717 N N . ARG A 1 87 ? 34.156 11.195 -9.555 1 30.59 87 ARG A N 1
ATOM 718 C CA . ARG A 1 87 ? 33.469 11.023 -10.836 1 30.59 87 ARG A CA 1
ATOM 719 C C . ARG A 1 87 ? 32.875 9.625 -10.953 1 30.59 87 ARG A C 1
ATOM 721 O O . ARG A 1 87 ? 32.312 9.273 -11.992 1 30.59 87 ARG A O 1
ATOM 728 N N . ARG A 1 88 ? 33.375 8.484 -10.367 1 29.58 88 ARG A N 1
ATOM 729 C CA . ARG A 1 88 ? 33.5 7.383 -11.312 1 29.58 88 ARG A CA 1
ATOM 730 C C . ARG A 1 88 ? 32.188 6.637 -11.484 1 29.58 88 ARG A C 1
ATOM 732 O O . ARG A 1 88 ? 31.781 6.355 -12.609 1 29.58 88 ARG A O 1
ATOM 739 N N . GLY A 1 89 ? 32 5.402 -10.812 1 32.28 89 GLY A N 1
ATOM 740 C CA . GLY A 1 89 ? 31.609 4.129 -11.391 1 32.28 89 GLY A CA 1
ATOM 741 C C . GLY A 1 89 ? 30.094 3.953 -11.477 1 32.28 89 GLY A C 1
ATOM 742 O O . GLY A 1 89 ? 29.359 4.363 -10.57 1 32.28 89 GLY A O 1
ATOM 743 N N . GLU A 1 90 ? 29.562 4.125 -12.695 1 37.28 90 GLU A N 1
ATOM 744 C CA . GLU A 1 90 ? 28.281 3.797 -13.289 1 37.28 90 GLU A CA 1
ATOM 745 C C . GLU A 1 90 ? 27.766 2.457 -12.773 1 37.28 90 GLU A C 1
ATOM 747 O O . GLU A 1 90 ? 28.359 1.412 -13.039 1 37.28 90 GLU A O 1
ATOM 752 N N . ARG A 1 91 ? 27.516 2.277 -11.586 1 30.94 91 ARG A N 1
ATOM 753 C CA . ARG A 1 91 ? 27.031 0.905 -11.43 1 30.94 91 ARG A CA 1
ATOM 754 C C . ARG A 1 91 ? 25.922 0.598 -12.422 1 30.94 91 ARG A C 1
ATOM 756 O O . ARG A 1 91 ? 25.016 1.415 -12.625 1 30.94 91 ARG A O 1
ATOM 763 N N . LYS A 1 92 ? 26.188 -0.343 -13.414 1 28.42 92 LYS A N 1
ATOM 764 C CA . LYS A 1 92 ? 25.344 -0.97 -14.43 1 28.42 92 LYS A CA 1
ATOM 765 C C . LYS A 1 92 ? 24 -1.388 -13.836 1 28.42 92 LYS A C 1
ATOM 767 O O . LYS A 1 92 ? 23.938 -2.104 -12.836 1 28.42 92 LYS A O 1
ATOM 772 N N . LYS A 1 93 ? 23.047 -0.484 -13.836 1 36.59 93 LYS A N 1
ATOM 773 C CA . LYS A 1 93 ? 21.672 -0.96 -13.727 1 36.59 93 LYS A CA 1
ATOM 774 C C . LYS A 1 93 ? 21.484 -2.285 -14.461 1 36.59 93 LYS A C 1
ATOM 776 O O . LYS A 1 93 ? 21.719 -2.367 -15.672 1 36.59 93 LYS A O 1
ATOM 781 N N . GLY A 1 94 ? 22.094 -3.277 -14.008 1 26.86 94 GLY A N 1
ATOM 782 C CA . GLY A 1 94 ? 21.875 -4.539 -14.703 1 26.86 94 GLY A CA 1
ATOM 783 C C . GLY A 1 94 ? 20.531 -4.605 -15.406 1 26.86 94 GLY A C 1
ATOM 784 O O . GLY A 1 94 ? 19.656 -3.762 -15.18 1 26.86 94 GLY A O 1
ATOM 785 N N . GLY A 1 95 ? 20.453 -5.621 -16.391 1 27.02 95 GLY A N 1
ATOM 786 C CA . GLY A 1 95 ? 19.797 -5.945 -17.641 1 27.02 95 GLY A CA 1
ATOM 787 C C . GLY A 1 95 ? 18.281 -5.828 -17.562 1 27.02 95 GLY A C 1
ATOM 788 O O . GLY A 1 95 ? 17.703 -5.855 -16.484 1 27.02 95 GLY A O 1
ATOM 789 N N . LYS A 1 96 ? 17.828 -5.066 -18.469 1 34.25 96 LYS A N 1
ATOM 790 C CA . LYS A 1 96 ? 16.547 -5.035 -19.172 1 34.25 96 LYS A CA 1
ATOM 791 C C . LYS A 1 96 ? 15.961 -6.434 -19.297 1 34.25 96 LYS A C 1
ATOM 793 O O . LYS A 1 96 ? 16.344 -7.195 -20.188 1 34.25 96 LYS A O 1
ATOM 798 N N . GLU A 1 97 ? 16.188 -7.293 -18.391 1 34.34 97 GLU A N 1
ATOM 799 C CA . GLU A 1 97 ? 15.68 -8.57 -18.875 1 34.34 97 GLU A CA 1
ATOM 800 C C . GLU A 1 97 ? 14.305 -8.406 -19.516 1 34.34 97 GLU A C 1
ATOM 802 O O . GLU A 1 97 ? 13.43 -7.734 -18.953 1 34.34 97 GLU A O 1
ATOM 807 N N . VAL A 1 98 ? 14.352 -8.328 -20.891 1 37.66 98 VAL A N 1
ATOM 808 C CA . VAL A 1 98 ? 13.305 -8.375 -21.906 1 37.66 98 VAL A CA 1
ATOM 809 C C . VAL A 1 98 ? 12.188 -9.305 -21.469 1 37.66 98 VAL A C 1
ATOM 811 O O . VAL A 1 98 ? 11.211 -9.516 -22.203 1 37.66 98 VAL A O 1
ATOM 814 N N . GLY A 1 99 ? 12.508 -10.258 -20.594 1 36.56 99 GLY A N 1
ATOM 815 C CA . GLY A 1 99 ? 11.695 -11.445 -20.797 1 36.56 99 GLY A CA 1
ATOM 816 C C . GLY A 1 99 ? 10.203 -11.172 -20.703 1 36.56 99 GLY A C 1
ATOM 817 O O . GLY A 1 99 ? 9.781 -10.266 -19.984 1 36.56 99 GLY A O 1
ATOM 818 N N . GLY A 1 100 ? 9.641 -11.227 -21.766 1 42.94 100 GLY A N 1
ATOM 819 C CA . GLY A 1 100 ? 8.211 -11.477 -21.906 1 42.94 100 GLY A CA 1
ATOM 820 C C . GLY A 1 100 ? 7.633 -12.242 -20.734 1 42.94 100 GLY A C 1
ATOM 821 O O . GLY A 1 100 ? 7.363 -13.445 -20.844 1 42.94 100 GLY A O 1
ATOM 822 N N . GLY A 1 101 ? 8.352 -12.102 -19.609 1 54.59 101 GLY A N 1
ATOM 823 C CA . GLY A 1 101 ? 7.953 -13.07 -18.594 1 54.59 101 GLY A CA 1
ATOM 824 C C . GLY A 1 101 ? 6.492 -12.961 -18.219 1 54.59 101 GLY A C 1
ATOM 825 O O . GLY A 1 101 ? 5.855 -11.93 -18.453 1 54.59 101 GLY A O 1
ATOM 826 N N . GLY A 1 102 ? 5.895 -14.031 -18.188 1 76.75 102 GLY A N 1
ATOM 827 C CA . GLY A 1 102 ? 4.508 -14.289 -17.828 1 76.75 102 GLY A CA 1
ATOM 828 C C . GLY A 1 102 ? 4.07 -13.547 -16.578 1 76.75 102 GLY A C 1
ATOM 829 O O . GLY A 1 102 ? 4.816 -12.719 -16.047 1 76.75 102 GLY A O 1
ATOM 830 N N . GLN A 1 103 ? 3.039 -13.453 -16.359 1 81.44 103 GLN A N 1
ATOM 831 C CA . GLN A 1 103 ? 2.385 -12.859 -15.195 1 81.44 103 GLN A CA 1
ATOM 832 C C . GLN A 1 103 ? 3.15 -13.18 -13.914 1 81.44 103 GLN A C 1
ATOM 834 O O . GLN A 1 103 ? 3.268 -12.328 -13.031 1 81.44 103 GLN A O 1
ATOM 839 N N . THR A 1 104 ? 3.816 -14.203 -13.875 1 87.12 104 THR A N 1
ATOM 840 C CA . THR A 1 104 ? 4.598 -14.617 -12.711 1 87.12 104 THR A CA 1
ATOM 841 C C . THR A 1 104 ? 5.875 -13.797 -12.602 1 87.12 104 THR A C 1
ATOM 843 O O . THR A 1 104 ? 6.297 -13.438 -11.5 1 87.12 104 THR A O 1
ATOM 846 N N . ASP A 1 105 ? 6.449 -13.469 -13.727 1 91 105 ASP A N 1
ATOM 847 C CA . ASP A 1 105 ? 7.699 -12.711 -13.727 1 91 105 ASP A CA 1
ATOM 848 C C . ASP A 1 105 ? 7.48 -11.289 -13.227 1 91 105 ASP A C 1
ATOM 850 O O . ASP A 1 105 ? 8.328 -10.734 -12.523 1 91 105 ASP A O 1
ATOM 854 N N . SER A 1 106 ? 6.406 -10.727 -13.594 1 91.94 106 SER A N 1
ATOM 855 C CA . SER A 1 106 ? 6.086 -9.398 -13.094 1 91.94 106 SER A CA 1
ATOM 856 C C . SER A 1 106 ? 5.934 -9.406 -11.578 1 91.94 106 SER A C 1
ATOM 858 O O . SER A 1 106 ? 6.414 -8.492 -10.898 1 91.94 106 SER A O 1
ATOM 860 N N . LEU A 1 107 ? 5.289 -10.438 -11.102 1 95.88 107 LEU A N 1
ATOM 861 C CA . LEU A 1 107 ? 5.094 -10.547 -9.664 1 95.88 107 LEU A CA 1
ATOM 862 C C . LEU A 1 107 ? 6.426 -10.734 -8.945 1 95.88 107 LEU A C 1
ATOM 864 O O . LEU A 1 107 ? 6.656 -10.133 -7.891 1 95.88 107 LEU A O 1
ATOM 868 N N . ARG A 1 108 ? 7.316 -11.539 -9.516 1 95.56 108 ARG A N 1
ATOM 869 C CA . ARG A 1 108 ? 8.641 -11.789 -8.953 1 95.56 108 ARG A CA 1
ATOM 870 C C . ARG A 1 108 ? 9.438 -10.492 -8.828 1 95.56 108 ARG A C 1
ATOM 872 O O . ARG A 1 108 ? 10.172 -10.305 -7.855 1 95.56 108 ARG A O 1
ATOM 879 N N . LYS A 1 109 ? 9.219 -9.625 -9.656 1 95.62 109 LYS A N 1
ATOM 880 C CA . LYS A 1 109 ? 9.961 -8.367 -9.68 1 95.62 109 LYS A CA 1
ATOM 881 C C . LYS A 1 109 ? 9.406 -7.391 -8.648 1 95.62 109 LYS A C 1
ATOM 883 O O . LYS A 1 109 ? 10.133 -6.527 -8.148 1 95.62 109 LYS A O 1
ATOM 888 N N . LEU A 1 110 ? 8.18 -7.566 -8.305 1 96.56 110 LEU A N 1
ATOM 889 C CA . LEU A 1 110 ? 7.516 -6.602 -7.445 1 96.56 110 LEU A CA 1
ATOM 890 C C . LEU A 1 110 ? 7.691 -6.969 -5.977 1 96.56 110 LEU A C 1
ATOM 892 O O . LEU A 1 110 ? 7.68 -6.098 -5.105 1 96.56 110 LEU A O 1
ATOM 896 N N . VAL A 1 111 ? 7.781 -8.242 -5.676 1 97.88 111 VAL A N 1
ATOM 897 C CA . VAL A 1 111 ? 7.945 -8.719 -4.305 1 97.88 111 VAL A CA 1
ATOM 898 C C . VAL A 1 111 ? 9.43 -8.758 -3.945 1 97.88 111 VAL A C 1
ATOM 900 O O . VAL A 1 111 ? 10.211 -9.477 -4.582 1 97.88 111 VAL A O 1
ATOM 903 N N . PRO A 1 112 ? 9.852 -7.992 -2.936 1 96.88 112 PRO A N 1
ATOM 904 C CA . PRO A 1 112 ? 11.266 -8.039 -2.574 1 96.88 112 PRO A CA 1
ATOM 905 C C . PRO A 1 112 ? 11.773 -9.461 -2.361 1 96.88 112 PRO A C 1
ATOM 907 O O . PRO A 1 112 ? 11.195 -10.219 -1.573 1 96.88 112 PRO A O 1
ATOM 910 N N . GLY A 1 113 ? 12.867 -9.758 -3.096 1 95.94 113 GLY A N 1
ATOM 911 C CA . GLY A 1 113 ? 13.445 -11.094 -2.994 1 95.94 113 GLY A CA 1
ATOM 912 C C . GLY A 1 113 ? 12.719 -12.125 -3.828 1 95.94 113 GLY A C 1
ATOM 913 O O . GLY A 1 113 ? 13.086 -13.305 -3.828 1 95.94 113 GLY A O 1
ATOM 914 N N . GLY A 1 114 ? 11.703 -11.727 -4.512 1 96.88 114 GLY A N 1
ATOM 915 C CA . GLY A 1 114 ? 10.828 -12.641 -5.219 1 96.88 114 GLY A CA 1
ATOM 916 C C . GLY A 1 114 ? 11.484 -13.281 -6.43 1 96.88 114 GLY A C 1
ATOM 917 O O . GLY A 1 114 ? 11.023 -14.312 -6.926 1 96.88 114 GLY A O 1
ATOM 918 N N . GLU A 1 115 ? 12.547 -12.797 -6.977 1 94.88 115 GLU A N 1
ATOM 919 C CA . GLU A 1 115 ? 13.172 -13.219 -8.227 1 94.88 115 GLU A CA 1
ATOM 920 C C . GLU A 1 115 ? 13.633 -14.664 -8.156 1 94.88 115 GLU A C 1
ATOM 922 O O . GLU A 1 115 ? 13.633 -15.375 -9.164 1 94.88 115 GLU A O 1
ATOM 927 N N . THR A 1 116 ? 13.922 -15.156 -7.02 1 93 116 THR A N 1
ATOM 928 C CA . THR A 1 116 ? 14.516 -16.484 -6.902 1 93 116 THR A CA 1
ATOM 929 C C . THR A 1 116 ? 13.578 -17.438 -6.18 1 93 116 THR A C 1
ATOM 931 O O . THR A 1 116 ? 13.961 -18.562 -5.852 1 93 116 THR A O 1
ATOM 934 N N . MET A 1 117 ? 12.367 -17.078 -5.914 1 94.81 117 MET A N 1
ATOM 935 C CA . MET A 1 117 ? 11.453 -17.891 -5.117 1 94.81 117 MET A CA 1
ATOM 936 C C . MET A 1 117 ? 10.703 -18.891 -6 1 94.81 117 MET A C 1
ATOM 938 O O . MET A 1 117 ? 10.32 -18.562 -7.125 1 94.81 117 MET A O 1
ATOM 942 N N . GLU A 1 118 ? 10.547 -20.062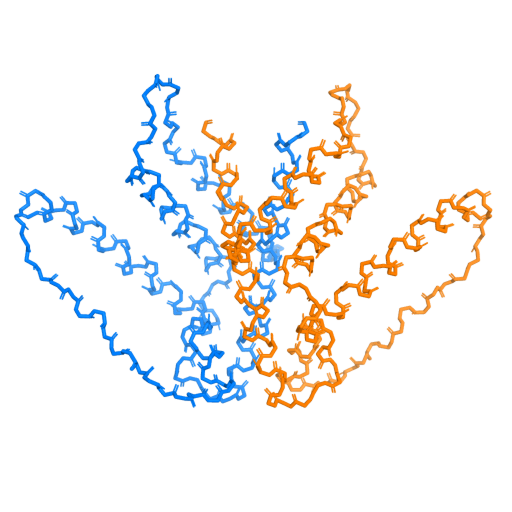 -5.406 1 94.44 118 GLU A N 1
ATOM 943 C CA . GLU A 1 118 ? 9.602 -20.984 -6.039 1 94.44 118 GLU A CA 1
ATOM 944 C C . GLU A 1 118 ? 8.172 -20.453 -5.934 1 94.44 118 GLU A C 1
ATOM 946 O O . GLU A 1 118 ? 7.871 -19.625 -5.074 1 94.44 118 GLU A O 1
ATOM 951 N N . LEU A 1 119 ? 7.281 -20.969 -6.824 1 92.5 119 LEU A N 1
ATOM 952 C CA . LEU A 1 119 ? 5.953 -20.391 -6.992 1 92.5 119 LEU A CA 1
ATOM 953 C C . LEU A 1 119 ? 5.172 -20.438 -5.68 1 92.5 119 LEU A C 1
ATOM 955 O O . LEU A 1 119 ? 4.562 -19.438 -5.285 1 92.5 119 LEU A O 1
ATOM 959 N N . CYS A 1 120 ? 5.148 -21.594 -5.027 1 91.44 120 CYS A N 1
ATOM 960 C CA . CYS A 1 120 ? 4.387 -21.703 -3.791 1 91.44 120 CYS A CA 1
ATOM 961 C C . CYS A 1 120 ? 4.902 -20.734 -2.736 1 91.44 120 CYS A C 1
ATOM 963 O O . CYS A 1 120 ? 4.117 -20.062 -2.066 1 91.44 120 CYS A O 1
ATOM 965 N N . THR A 1 121 ? 6.176 -20.656 -2.643 1 95.31 121 THR A N 1
ATOM 966 C CA . THR A 1 121 ? 6.797 -19.719 -1.713 1 95.31 121 THR A CA 1
ATOM 967 C C . THR A 1 121 ? 6.488 -18.281 -2.109 1 95.31 121 THR A C 1
ATOM 969 O O . THR A 1 121 ? 6.152 -17.453 -1.258 1 95.31 121 THR A O 1
ATOM 972 N N . LEU A 1 122 ? 6.598 -17.984 -3.393 1 96.56 122 LEU A N 1
ATOM 973 C CA . LEU A 1 122 ? 6.309 -16.656 -3.904 1 96.56 122 LEU A CA 1
ATOM 974 C C . LEU A 1 122 ? 4.887 -16.234 -3.549 1 96.56 122 LEU A C 1
ATOM 976 O O . LEU A 1 122 ? 4.66 -15.094 -3.113 1 96.56 122 LEU A O 1
ATOM 980 N N . LEU A 1 123 ? 3.961 -17.125 -3.695 1 96.5 123 LEU A N 1
ATOM 981 C CA . LEU A 1 123 ? 2.562 -16.812 -3.424 1 96.5 123 LEU A CA 1
ATOM 982 C C . LEU A 1 123 ? 2.35 -16.5 -1.946 1 96.5 123 LEU A C 1
ATOM 984 O O . LEU A 1 123 ? 1.651 -15.539 -1.603 1 96.5 123 LEU A O 1
ATOM 988 N N . GLY A 1 124 ? 3.002 -17.297 -1.091 1 96.56 124 GLY A N 1
ATOM 989 C CA . GLY A 1 124 ? 2.914 -17.047 0.34 1 96.56 124 GLY A CA 1
ATOM 990 C C . GLY A 1 124 ? 3.535 -15.727 0.759 1 96.56 124 GLY A C 1
ATOM 991 O O . GLY A 1 124 ? 2.951 -14.984 1.551 1 96.56 124 GLY A O 1
ATOM 992 N N . GLU A 1 125 ? 4.695 -15.477 0.235 1 97.81 125 GLU A N 1
ATOM 993 C CA . GLU A 1 125 ? 5.375 -14.211 0.525 1 97.81 125 GLU A CA 1
ATOM 994 C C . GLU A 1 125 ? 4.59 -13.023 -0.019 1 97.81 125 GLU A C 1
ATOM 996 O O . GLU A 1 125 ? 4.508 -11.977 0.629 1 97.81 125 GLU A O 1
ATOM 1001 N N . THR A 1 126 ? 4.016 -13.18 -1.181 1 98 126 THR A N 1
ATOM 1002 C CA . THR A 1 126 ? 3.229 -12.125 -1.81 1 98 126 THR A CA 1
ATOM 1003 C C . THR A 1 126 ? 2.008 -11.781 -0.959 1 98 126 THR A C 1
ATOM 1005 O O . THR A 1 126 ? 1.704 -10.602 -0.747 1 98 126 THR A O 1
ATOM 1008 N N . ALA A 1 127 ? 1.328 -12.781 -0.47 1 97.75 127 ALA A N 1
ATOM 1009 C CA . ALA A 1 127 ? 0.16 -12.555 0.375 1 97.75 127 ALA A CA 1
ATOM 1010 C C . ALA A 1 127 ? 0.531 -11.742 1.617 1 97.75 127 ALA A C 1
ATOM 1012 O O . ALA A 1 127 ? -0.156 -10.781 1.97 1 97.75 127 ALA A O 1
ATOM 1013 N N . HIS A 1 128 ? 1.587 -12.172 2.262 1 97.88 128 HIS A N 1
ATOM 1014 C CA . HIS A 1 128 ? 2.018 -11.461 3.459 1 97.88 128 HIS A CA 1
ATOM 1015 C C . HIS A 1 128 ? 2.447 -10.031 3.129 1 97.88 128 HIS A C 1
ATOM 1017 O O . HIS A 1 128 ? 2.156 -9.102 3.883 1 97.88 128 HIS A O 1
ATOM 1023 N N . TYR A 1 129 ? 3.18 -9.852 2.023 1 98.25 129 TYR A N 1
ATOM 1024 C CA . TYR A 1 129 ? 3.641 -8.539 1.577 1 98.25 129 TYR A CA 1
ATOM 1025 C C . TYR A 1 129 ? 2.463 -7.609 1.312 1 98.25 129 TYR A C 1
ATOM 1027 O O . TYR A 1 129 ? 2.49 -6.438 1.699 1 98.25 129 TYR A O 1
ATOM 1035 N N . ILE A 1 130 ? 1.46 -8.062 0.678 1 98.31 130 ILE A N 1
ATOM 1036 C CA . ILE A 1 130 ? 0.259 -7.281 0.406 1 98.31 130 ILE A CA 1
ATOM 1037 C C . ILE A 1 130 ? -0.379 -6.84 1.721 1 98.31 130 ILE A C 1
ATOM 1039 O O . ILE A 1 130 ? -0.782 -5.684 1.866 1 98.31 130 ILE A O 1
ATOM 1043 N N . LYS A 1 131 ? -0.49 -7.777 2.666 1 97.31 131 LYS A N 1
ATOM 1044 C CA . LYS A 1 131 ? -1.039 -7.43 3.973 1 97.31 131 LYS A CA 1
ATOM 1045 C C . LYS A 1 131 ? -0.259 -6.281 4.609 1 97.31 131 LYS A C 1
ATOM 1047 O O . LYS A 1 131 ? -0.85 -5.363 5.184 1 97.31 131 LYS A O 1
ATOM 1052 N N . CYS A 1 132 ? 1.012 -6.328 4.492 1 97.75 132 CYS A N 1
ATOM 1053 C CA . CYS A 1 132 ? 1.856 -5.293 5.082 1 97.75 132 CYS A CA 1
ATOM 1054 C C . CYS A 1 132 ? 1.719 -3.979 4.32 1 97.75 132 CYS A C 1
ATOM 1056 O O . CYS A 1 132 ? 1.696 -2.906 4.93 1 97.75 132 CYS A O 1
ATOM 1058 N N . LEU A 1 133 ? 1.652 -4.031 2.945 1 97.75 133 LEU A N 1
ATOM 1059 C CA . LEU A 1 133 ? 1.426 -2.824 2.158 1 97.75 133 LEU A CA 1
ATOM 1060 C C . LEU A 1 133 ? 0.1 -2.172 2.533 1 97.75 133 LEU A C 1
ATOM 1062 O O . LEU A 1 133 ? 0.029 -0.952 2.705 1 97.75 133 LEU A O 1
ATOM 1066 N N . THR A 1 134 ? -0.946 -3.02 2.664 1 96.75 134 THR A N 1
ATOM 1067 C CA . THR A 1 134 ? -2.264 -2.52 3.043 1 96.75 134 THR A CA 1
ATOM 1068 C C . THR A 1 134 ? -2.219 -1.874 4.426 1 96.75 134 THR A C 1
ATOM 1070 O O . THR A 1 134 ? -2.861 -0.847 4.656 1 96.75 134 THR A O 1
ATOM 1073 N N . THR A 1 135 ? -1.545 -2.498 5.336 1 96.25 135 THR A N 1
ATOM 1074 C CA . THR A 1 135 ? -1.367 -1.929 6.668 1 96.25 135 THR A CA 1
ATOM 1075 C C . THR A 1 135 ? -0.69 -0.563 6.586 1 96.25 135 THR A C 1
ATOM 1077 O O . THR A 1 135 ? -1.087 0.374 7.281 1 96.25 135 THR A O 1
ATOM 1080 N N . GLN A 1 136 ? 0.356 -0.455 5.801 1 95.5 136 GLN A N 1
ATOM 1081 C CA . GLN A 1 136 ? 1.046 0.816 5.609 1 95.5 136 GLN A CA 1
ATOM 1082 C C . GLN A 1 136 ? 0.092 1.887 5.086 1 95.5 136 GLN A C 1
ATOM 1084 O O . GLN A 1 136 ? 0.064 3.006 5.602 1 95.5 136 GLN A O 1
ATOM 1089 N N . VAL A 1 137 ? -0.685 1.58 4.078 1 96.31 137 VAL A N 1
ATOM 1090 C CA . VAL A 1 137 ? -1.654 2.512 3.51 1 96.31 137 VAL A CA 1
ATOM 1091 C C . VAL A 1 137 ? -2.623 2.975 4.598 1 96.31 137 VAL A C 1
ATOM 1093 O O . VAL A 1 137 ? -2.9 4.172 4.719 1 96.31 137 VAL A O 1
ATOM 1096 N N . GLN A 1 138 ? -3.082 2.021 5.363 1 94.44 138 GLN A N 1
ATOM 1097 C CA . GLN A 1 138 ? -4.031 2.33 6.43 1 94.44 138 GLN A CA 1
ATOM 1098 C C . GLN A 1 138 ? -3.43 3.312 7.43 1 94.44 138 GLN A C 1
ATOM 1100 O O . GLN A 1 138 ? -4.066 4.301 7.797 1 94.44 138 GLN A O 1
ATOM 1105 N N . VAL A 1 139 ? -2.289 3.029 7.914 1 94.44 139 VAL A N 1
ATOM 1106 C CA . VAL A 1 139 ? -1.626 3.877 8.898 1 94.44 139 VAL A CA 1
ATOM 1107 C C . VAL A 1 139 ? -1.426 5.277 8.32 1 94.44 139 VAL A C 1
ATOM 1109 O O . VAL A 1 139 ? -1.743 6.273 8.977 1 94.44 139 VAL A O 1
ATOM 1112 N N . MET A 1 140 ? -0.933 5.379 7.137 1 94.06 140 MET A N 1
ATOM 1113 C CA . MET A 1 140 ? -0.615 6.664 6.516 1 94.06 140 MET A CA 1
ATOM 1114 C C . MET A 1 140 ? -1.886 7.457 6.23 1 94.06 140 MET A C 1
ATOM 1116 O O . MET A 1 140 ? -1.907 8.68 6.391 1 94.06 140 MET A O 1
ATOM 1120 N N . ARG A 1 141 ? -2.918 6.746 5.828 1 92.06 141 ARG A N 1
ATOM 1121 C CA . ARG A 1 141 ? -4.215 7.387 5.648 1 92.06 141 ARG A CA 1
ATOM 1122 C C . ARG A 1 141 ? -4.688 8.047 6.938 1 92.06 141 ARG A C 1
ATOM 1124 O O . ARG A 1 141 ? -5.207 9.164 6.914 1 92.06 141 ARG A O 1
ATOM 1131 N N . ASN A 1 142 ? -4.551 7.312 7.961 1 90.69 142 ASN A N 1
ATOM 1132 C CA . ASN A 1 142 ? -4.973 7.844 9.25 1 90.69 142 ASN A CA 1
ATOM 1133 C C . ASN A 1 142 ? -4.156 9.07 9.648 1 90.69 142 ASN A C 1
ATOM 1135 O O . ASN A 1 142 ? -4.699 10.031 10.195 1 90.69 142 ASN A O 1
ATOM 1139 N N . ILE A 1 143 ? -2.938 9.031 9.383 1 91.19 143 ILE A N 1
ATOM 1140 C CA . ILE A 1 143 ? -2.066 10.164 9.688 1 91.19 143 ILE A CA 1
ATOM 1141 C C . ILE A 1 143 ? -2.457 11.367 8.836 1 91.19 143 ILE A C 1
ATOM 1143 O O . ILE A 1 143 ? -2.539 12.492 9.336 1 91.19 143 ILE A O 1
ATOM 1147 N N . VAL A 1 144 ? -2.635 11.148 7.516 1 92.12 144 VAL A N 1
ATOM 1148 C CA . VAL A 1 144 ? -3.041 12.227 6.617 1 92.12 144 VAL A CA 1
ATOM 1149 C C . VAL A 1 144 ? -4.359 12.828 7.098 1 92.12 144 VAL A C 1
ATOM 1151 O O . VAL A 1 144 ? -4.527 14.055 7.082 1 92.12 144 VAL A O 1
ATOM 1154 N N . ASP A 1 145 ? -5.223 11.945 7.504 1 88.31 145 ASP A N 1
ATOM 1155 C CA . ASP A 1 145 ? -6.508 12.414 8.008 1 88.31 145 ASP A CA 1
ATOM 1156 C C . ASP A 1 145 ? -6.328 13.281 9.25 1 88.31 145 ASP A C 1
ATOM 1158 O O . ASP A 1 145 ? -7.004 14.305 9.398 1 88.31 145 ASP A O 1
ATOM 1162 N N . LEU A 1 146 ? -5.543 12.883 10.156 1 86.19 146 LEU A N 1
ATOM 1163 C CA . LEU A 1 146 ? -5.262 13.641 11.375 1 86.19 146 LEU A CA 1
ATOM 1164 C C . LEU A 1 146 ? -4.711 15.023 11.047 1 86.19 146 LEU A C 1
ATOM 1166 O O . LEU A 1 146 ? -5.082 16.016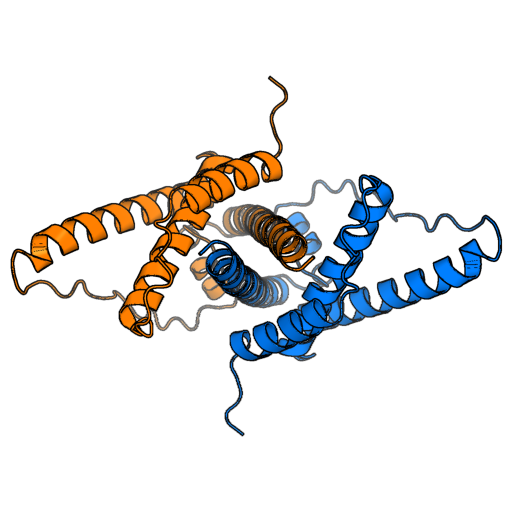 11.68 1 86.19 146 LEU A O 1
ATOM 1170 N N . PHE A 1 147 ? -3.898 15.062 10.047 1 84.06 147 PHE A N 1
ATOM 1171 C CA . PHE A 1 147 ? -3.27 16.328 9.688 1 84.06 147 PHE A CA 1
ATOM 1172 C C . PHE A 1 147 ? -4.238 17.219 8.906 1 84.06 147 PHE A C 1
ATOM 1174 O O . PHE A 1 147 ? -4.09 18.438 8.883 1 84.06 147 PHE A O 1
ATOM 1181 N N . SER A 1 148 ? -5.094 16.625 8.258 1 78.06 148 SER A N 1
ATOM 1182 C CA . SER A 1 148 ? -6.023 17.375 7.43 1 78.06 148 SER A CA 1
ATOM 1183 C C . SER A 1 148 ? -7.18 17.922 8.258 1 78.06 148 SER A C 1
ATOM 1185 O O . SER A 1 148 ? -8.008 18.688 7.75 1 78.06 148 SER A O 1
ATOM 1187 N N . ASN A 1 149 ? -7.395 17.516 9.461 1 71.69 149 ASN A N 1
ATOM 1188 C CA . ASN A 1 149 ? -8.43 17.984 10.375 1 71.69 149 ASN A CA 1
ATOM 1189 C C . ASN A 1 149 ? -7.91 19.078 11.312 1 71.69 149 ASN A C 1
ATOM 1191 O O . ASN A 1 149 ? -6.84 18.922 11.898 1 71.69 149 ASN A O 1
ATOM 1195 N N . MET B 1 1 ? -4.43 14.508 -25.094 1 32.84 1 MET B N 1
ATOM 1196 C CA . MET B 1 1 ? -4.508 14.656 -23.641 1 32.84 1 MET B CA 1
ATOM 1197 C C . MET B 1 1 ? -3.49 13.758 -22.953 1 32.84 1 MET B C 1
ATOM 1199 O O . MET B 1 1 ? -3.477 12.539 -23.156 1 32.84 1 MET B O 1
ATOM 1203 N N . LYS B 1 2 ? -2.381 14.141 -22.578 1 44.16 2 LYS B N 1
ATOM 1204 C CA . LYS B 1 2 ? -1.27 13.352 -22.047 1 44.16 2 LYS B CA 1
ATOM 1205 C C . LYS B 1 2 ? -1.744 12.391 -20.969 1 44.16 2 LYS B C 1
ATOM 1207 O O . LYS B 1 2 ? -2.438 12.797 -20.031 1 44.16 2 LYS B O 1
ATOM 1212 N N . GLN B 1 3 ? -1.997 11.117 -21.266 1 55.78 3 GLN B N 1
ATOM 1213 C CA . GLN B 1 3 ? -2.533 10.125 -20.344 1 55.78 3 GLN B CA 1
ATOM 1214 C C . GLN B 1 3 ? -1.833 10.188 -18.984 1 55.78 3 GLN B C 1
ATOM 1216 O O . GLN B 1 3 ? -0.623 9.969 -18.891 1 55.78 3 GLN B O 1
ATOM 1221 N N . SER B 1 4 ? -2.365 10.891 -18.047 1 73.75 4 SER B N 1
ATOM 1222 C CA . SER B 1 4 ? -1.815 11.109 -16.719 1 73.75 4 SER B CA 1
ATOM 1223 C C . SER B 1 4 ? -1.534 9.789 -16.016 1 73.75 4 SER B C 1
ATOM 1225 O O . SER B 1 4 ? -2.209 8.789 -16.266 1 73.75 4 SER B O 1
ATOM 1227 N N . SER B 1 5 ? -0.453 9.711 -15.438 1 92.31 5 SER B N 1
ATOM 1228 C CA . SER B 1 5 ? -0.029 8.508 -14.727 1 92.31 5 SER B CA 1
ATOM 1229 C C . SER B 1 5 ? -1.014 8.148 -13.617 1 92.31 5 SER B C 1
ATOM 1231 O O . SER B 1 5 ? -1.796 8.992 -13.172 1 92.31 5 SER B O 1
ATOM 1233 N N . ILE B 1 6 ? -1.195 6.879 -13.398 1 93.69 6 ILE B N 1
ATOM 1234 C CA . ILE B 1 6 ? -2.031 6.391 -12.305 1 93.69 6 ILE B CA 1
ATOM 1235 C C . ILE B 1 6 ? -1.734 7.184 -11.039 1 93.69 6 ILE B C 1
ATOM 1237 O O . ILE B 1 6 ? -2.648 7.523 -10.281 1 93.69 6 ILE B O 1
ATOM 1241 N N . LYS B 1 7 ? -0.521 7.477 -10.828 1 94.56 7 LYS B N 1
ATOM 1242 C CA . LYS B 1 7 ? -0.092 8.234 -9.656 1 94.56 7 LYS B CA 1
ATOM 1243 C C . LYS B 1 7 ? -0.767 9.602 -9.609 1 94.56 7 LYS B C 1
ATOM 1245 O O . LYS B 1 7 ? -1.325 9.984 -8.578 1 94.56 7 LYS B O 1
ATOM 1250 N N . THR B 1 8 ? -0.689 10.305 -10.695 1 94.88 8 THR B N 1
ATOM 1251 C CA . THR B 1 8 ? -1.244 11.648 -10.766 1 94.88 8 THR B CA 1
ATOM 1252 C C . THR B 1 8 ? -2.76 11.617 -10.594 1 94.88 8 THR B C 1
ATOM 1254 O O . THR B 1 8 ? -3.32 12.414 -9.836 1 94.88 8 THR B O 1
ATOM 1257 N N . ARG B 1 9 ? -3.383 10.75 -11.25 1 95.19 9 ARG B N 1
ATOM 1258 C CA . ARG B 1 9 ? -4.836 10.641 -11.156 1 95.19 9 ARG B CA 1
ATOM 1259 C C . ARG B 1 9 ? -5.266 10.273 -9.734 1 95.19 9 ARG B C 1
ATOM 1261 O O . ARG B 1 9 ? -6.223 10.836 -9.203 1 95.19 9 ARG B O 1
ATOM 1268 N N . PHE B 1 10 ? -4.57 9.344 -9.172 1 96.62 10 PHE B N 1
ATOM 1269 C CA . PHE B 1 10 ? -4.871 8.953 -7.801 1 96.62 10 PHE B CA 1
ATOM 1270 C C . PHE B 1 10 ? -4.672 10.133 -6.852 1 96.62 10 PHE B C 1
ATOM 1272 O O . PHE B 1 10 ? -5.508 10.383 -5.984 1 96.62 10 PHE B O 1
ATOM 1279 N N . THR B 1 11 ? -3.531 10.766 -6.973 1 94.81 11 THR B N 1
ATOM 1280 C CA . THR B 1 11 ? -3.213 11.891 -6.098 1 94.81 11 THR B CA 1
ATOM 1281 C C . THR B 1 11 ? -4.309 12.945 -6.16 1 94.81 11 THR B C 1
ATOM 1283 O O . THR B 1 11 ? -4.793 13.406 -5.125 1 94.81 11 THR B O 1
ATOM 1286 N N . TYR B 1 12 ? -4.691 13.273 -7.32 1 93.69 12 TYR B N 1
ATOM 1287 C CA . TYR B 1 12 ? -5.719 14.297 -7.516 1 93.69 12 TYR B CA 1
ATOM 1288 C C . TYR B 1 12 ? -7.035 13.867 -6.883 1 93.69 12 TYR B C 1
ATOM 1290 O O . TYR B 1 12 ? -7.656 14.633 -6.141 1 93.69 12 TYR B O 1
ATOM 1298 N N . GLY B 1 13 ? -7.48 12.68 -7.152 1 92.06 13 GLY B N 1
ATOM 1299 C CA . GLY B 1 13 ? -8.719 12.164 -6.586 1 92.06 13 GLY B CA 1
ATOM 1300 C C . GLY B 1 13 ? -8.695 12.109 -5.07 1 92.06 13 GLY B C 1
ATOM 1301 O O . GLY B 1 13 ? -9.672 12.492 -4.414 1 92.06 13 GLY B O 1
ATOM 1302 N N . PHE B 1 14 ? -7.664 11.672 -4.566 1 93.5 14 PHE B N 1
ATOM 1303 C CA . PHE B 1 14 ? -7.527 11.508 -3.125 1 93.5 14 PHE B CA 1
ATOM 1304 C C . PHE B 1 14 ? -7.543 12.867 -2.424 1 93.5 14 PHE B C 1
ATOM 1306 O O . PHE B 1 14 ? -8.258 13.047 -1.438 1 93.5 14 PHE B O 1
ATOM 1313 N N . LEU B 1 15 ? -6.797 13.82 -2.887 1 92.31 15 LEU B N 1
ATOM 1314 C CA . LEU B 1 15 ? -6.73 15.148 -2.279 1 92.31 15 LEU B CA 1
ATOM 1315 C C . LEU B 1 15 ? -8.07 15.859 -2.393 1 92.31 15 LEU B C 1
ATOM 1317 O O . LEU B 1 15 ? -8.477 16.578 -1.474 1 92.31 15 LEU B O 1
ATOM 1321 N N . ARG B 1 16 ? -8.688 15.672 -3.502 1 91.62 16 ARG B N 1
ATOM 1322 C CA . ARG B 1 16 ? -10 16.266 -3.686 1 91.62 16 ARG B CA 1
ATOM 1323 C C . ARG B 1 16 ? -10.992 15.758 -2.641 1 91.62 16 ARG B C 1
ATOM 1325 O O . ARG B 1 16 ? -11.758 16.531 -2.072 1 91.62 16 ARG B O 1
ATOM 1332 N N . THR B 1 17 ? -10.914 14.469 -2.352 1 87.5 17 THR B N 1
ATOM 1333 C CA . THR B 1 17 ? -11.82 13.867 -1.378 1 87.5 17 THR B CA 1
ATOM 1334 C C . THR B 1 17 ? -11.461 14.312 0.038 1 87.5 17 THR B C 1
ATOM 1336 O O . THR B 1 17 ? -12.344 14.562 0.857 1 87.5 17 THR B O 1
ATOM 1339 N N . LEU B 1 18 ? -10.219 14.344 0.298 1 86.75 18 LEU B N 1
ATOM 1340 C CA . LEU B 1 18 ? -9.75 14.773 1.612 1 86.75 18 LEU B CA 1
ATOM 1341 C C . LEU B 1 18 ? -10.234 16.188 1.929 1 86.75 18 LEU B C 1
ATOM 1343 O O . LEU B 1 18 ? -10.609 16.469 3.068 1 86.75 18 LEU B O 1
ATOM 1347 N N . LYS B 1 19 ? -10.227 16.953 0.947 1 89 19 LYS B N 1
ATOM 1348 C CA . LYS B 1 19 ? -10.648 18.344 1.12 1 89 19 LYS B CA 1
ATOM 1349 C C . LYS B 1 19 ? -12.141 18.438 1.4 1 89 19 LYS B C 1
ATOM 1351 O O . LYS B 1 19 ? -12.609 19.406 2.008 1 89 19 LYS B O 1
ATOM 1356 N N . ARG B 1 20 ? -12.875 17.5 0.998 1 86.62 20 ARG B N 1
ATOM 1357 C CA . ARG B 1 20 ? -14.328 17.516 1.132 1 86.62 20 ARG B CA 1
ATOM 1358 C C . ARG B 1 20 ? -14.758 16.938 2.479 1 86.62 20 ARG B C 1
ATOM 1360 O O . ARG B 1 20 ? -15.922 17.078 2.867 1 86.62 20 ARG B O 1
ATOM 1367 N N . LEU B 1 21 ? -13.844 16.25 3.146 1 85.06 21 LEU B N 1
ATOM 1368 C CA . LEU B 1 21 ? -14.188 15.672 4.438 1 85.06 21 LEU B CA 1
ATOM 1369 C C . LEU B 1 21 ? -14.375 16.75 5.492 1 85.06 21 LEU B C 1
ATOM 1371 O O . LEU B 1 21 ? -13.633 17.734 5.516 1 85.06 21 LEU B O 1
ATOM 1375 N N . PRO B 1 22 ? -15.531 16.672 6.137 1 77.19 22 PRO B N 1
ATOM 1376 C CA . PRO B 1 22 ? -15.797 17.688 7.152 1 77.19 22 PRO B CA 1
ATOM 1377 C C . PRO B 1 22 ? -14.656 17.828 8.156 1 77.19 22 PRO B C 1
ATOM 1379 O O . PRO B 1 22 ? -14.078 16.828 8.586 1 77.19 22 PRO B O 1
ATOM 1382 N N . LYS B 1 23 ? -14.242 19.156 8.32 1 73.44 23 LYS B N 1
ATOM 1383 C CA . LYS B 1 23 ? -13.211 19.438 9.305 1 73.44 23 LYS B CA 1
ATOM 1384 C C . LYS B 1 23 ? -13.773 19.406 10.719 1 73.44 23 LYS B C 1
ATOM 1386 O O . LYS B 1 23 ? -14.891 19.891 10.961 1 73.44 23 LYS B O 1
ATOM 1391 N N . THR B 1 24 ? -13.633 18.344 11.344 1 61.78 24 THR B N 1
ATOM 1392 C CA . THR B 1 24 ? -14.164 18.297 12.703 1 61.78 24 THR B CA 1
ATOM 1393 C C . THR B 1 24 ? -13.594 19.422 13.547 1 61.78 24 THR B C 1
ATOM 1395 O O . THR B 1 24 ? -12.375 19.609 13.617 1 61.78 24 THR B O 1
ATOM 1398 N N . ARG B 1 25 ? -14.086 20.609 13.508 1 54 25 ARG B N 1
ATOM 1399 C CA . ARG B 1 25 ? -13.812 21.734 14.391 1 54 25 ARG B CA 1
ATOM 1400 C C . ARG B 1 25 ? -13.234 21.266 15.719 1 54 25 ARG B C 1
ATOM 1402 O O . ARG B 1 25 ? -13.594 20.188 16.219 1 54 25 ARG B O 1
ATOM 1409 N N . ALA B 1 26 ? -12.008 21.797 16.094 1 51.75 26 ALA B N 1
ATOM 1410 C CA . ALA B 1 26 ? -11.414 21.812 17.422 1 51.75 26 ALA B CA 1
ATOM 1411 C C . ALA B 1 26 ? -12.492 21.828 18.5 1 51.75 26 ALA B C 1
ATOM 1413 O O . ALA B 1 26 ? -12.211 22.141 19.672 1 51.75 26 ALA B O 1
ATOM 1414 N N . LYS B 1 27 ? -13.75 21.984 18.281 1 50.34 27 LYS B N 1
ATOM 1415 C CA . LYS B 1 27 ? -14.289 22.094 19.641 1 50.34 27 LYS B CA 1
ATOM 1416 C C . LYS B 1 27 ? -13.797 20.953 20.516 1 50.34 27 LYS B C 1
ATOM 1418 O O . LYS B 1 27 ? -13.422 19.891 20.016 1 50.34 27 LYS B O 1
ATOM 1423 N N . SER B 1 28 ? -13.68 21.094 21.812 1 49.88 28 SER B N 1
ATOM 1424 C CA . SER B 1 28 ? -13.109 20.438 22.984 1 49.88 28 SER B CA 1
ATOM 1425 C C . SER B 1 28 ? -13.242 18.922 22.906 1 49.88 28 SER B C 1
ATOM 1427 O O . SER B 1 28 ? -12.68 18.203 23.734 1 49.88 28 SER B O 1
ATOM 1429 N N . SER B 1 29 ? -14.406 18.203 22.391 1 53.94 29 SER B N 1
ATOM 1430 C CA . SER B 1 29 ? -14.719 16.906 23 1 53.94 29 SER B CA 1
ATOM 1431 C C . SER B 1 29 ? -13.977 15.781 22.297 1 53.94 29 SER B C 1
ATOM 1433 O O . SER B 1 29 ? -13.727 15.852 21.094 1 53.94 29 SER B O 1
ATOM 1435 N N . SER B 1 30 ? -13.164 14.906 22.953 1 63.62 30 SER B N 1
ATOM 1436 C CA . SER B 1 30 ? -12.562 13.594 22.766 1 63.62 30 SER B CA 1
ATOM 1437 C C . SER B 1 30 ? -13.367 12.742 21.797 1 63.62 30 SER B C 1
ATOM 1439 O O . SER B 1 30 ? -14.57 12.539 21.984 1 63.62 30 SER B O 1
ATOM 1441 N N . PHE B 1 31 ? -12.883 12.688 20.422 1 70.38 31 PHE B N 1
ATOM 1442 C CA . PHE B 1 31 ? -13.586 11.773 19.531 1 70.38 31 PHE B CA 1
ATOM 1443 C C . PHE B 1 31 ? -13.867 10.445 20.219 1 70.38 31 PHE B C 1
ATOM 1445 O O . PHE B 1 31 ? -12.992 9.898 20.906 1 70.38 31 PHE B O 1
ATOM 1452 N N . SER B 1 32 ? -15.172 10.234 20.234 1 83.5 32 SER B N 1
ATOM 1453 C CA . SER B 1 32 ? -15.477 8.883 20.672 1 83.5 32 SER B CA 1
ATOM 1454 C C . SER B 1 32 ? -14.852 7.844 19.75 1 83.5 32 SER B C 1
ATOM 1456 O O . SER B 1 32 ? -14.586 8.125 18.578 1 83.5 32 SER B O 1
ATOM 1458 N N . PRO B 1 33 ? -14.5 6.773 20.281 1 86.06 33 PRO B N 1
ATOM 1459 C CA . PRO B 1 33 ? -13.977 5.676 19.469 1 86.06 33 PRO B CA 1
ATOM 1460 C C . PRO B 1 33 ? -14.867 5.348 18.266 1 86.06 33 PRO B C 1
ATOM 1462 O O . PRO B 1 33 ? -14.367 4.969 17.203 1 86.06 33 PRO B O 1
ATOM 1465 N N . GLU B 1 34 ? -16.109 5.602 18.422 1 86.81 34 GLU B N 1
ATOM 1466 C CA . GLU B 1 34 ? -17.047 5.32 17.344 1 86.81 34 GLU B CA 1
ATOM 1467 C C . GLU B 1 34 ? -16.906 6.332 16.203 1 86.81 34 GLU B C 1
ATOM 1469 O O . GLU B 1 34 ? -16.938 5.957 15.023 1 86.81 34 GLU B O 1
ATOM 1474 N N . GLU B 1 35 ? -16.672 7.484 16.625 1 84.38 35 GLU B N 1
ATOM 1475 C CA . GLU B 1 35 ? -16.531 8.539 15.633 1 84.38 35 GLU B CA 1
ATOM 1476 C C . GLU B 1 35 ? -15.234 8.375 14.844 1 84.38 35 GLU B C 1
ATOM 1478 O O . GLU B 1 35 ? -15.211 8.609 13.633 1 84.38 35 GLU B O 1
ATOM 1483 N N . ILE B 1 36 ? -14.289 7.945 15.547 1 84.06 36 ILE B N 1
ATOM 1484 C CA . ILE B 1 36 ? -12.992 7.727 14.914 1 84.06 36 ILE B CA 1
ATOM 1485 C C . ILE B 1 36 ? -13.094 6.578 13.914 1 84.06 36 ILE B C 1
ATOM 1487 O O . ILE B 1 36 ? -12.586 6.672 12.797 1 84.06 36 ILE B O 1
ATOM 1491 N N . SER B 1 37 ? -13.727 5.566 14.32 1 88.44 37 SER B N 1
ATOM 1492 C CA . SER B 1 37 ? -13.898 4.406 13.453 1 88.44 37 SER B CA 1
ATOM 1493 C C . SER B 1 37 ? -14.672 4.77 12.195 1 88.44 37 SER B C 1
ATOM 1495 O O . SER B 1 37 ? -14.336 4.316 11.102 1 88.44 37 SER B O 1
ATOM 1497 N N . LYS B 1 38 ? -15.68 5.598 12.398 1 86.81 38 LYS B N 1
ATOM 1498 C CA . LYS B 1 38 ? -16.484 6.031 11.258 1 86.81 38 LYS B CA 1
ATOM 1499 C C . LYS B 1 38 ? -15.648 6.852 10.281 1 86.81 38 LYS B C 1
ATOM 1501 O O . LYS B 1 38 ? -15.719 6.645 9.062 1 86.81 38 LYS B O 1
ATOM 1506 N N . ARG B 1 39 ? -14.938 7.754 10.859 1 86.19 39 ARG B N 1
ATOM 1507 C CA . ARG B 1 39 ? -14.094 8.609 10.023 1 86.19 39 ARG B CA 1
ATOM 1508 C C . ARG B 1 39 ? -13.055 7.777 9.266 1 86.19 39 ARG B C 1
ATOM 1510 O O . ARG B 1 39 ? -12.82 8.008 8.078 1 86.19 39 ARG B O 1
ATOM 1517 N N . CYS B 1 40 ? -12.523 6.789 9.898 1 88.25 40 CYS B N 1
ATOM 1518 C CA . CYS B 1 40 ? -11.547 5.898 9.281 1 88.25 40 CYS B CA 1
ATOM 1519 C C . CYS B 1 40 ? -12.156 5.145 8.109 1 88.25 40 CYS B C 1
ATOM 1521 O O . CYS B 1 40 ? -11.523 4.98 7.066 1 88.25 40 CYS B O 1
ATOM 1523 N N . ARG B 1 41 ? -13.352 4.777 8.297 1 90.75 41 ARG B N 1
ATOM 1524 C CA . ARG B 1 41 ? -14.047 4.039 7.25 1 90.75 41 ARG B CA 1
ATOM 1525 C C . ARG B 1 41 ? -14.312 4.922 6.039 1 90.75 41 ARG B C 1
ATOM 1527 O O . ARG B 1 41 ? -14.164 4.484 4.898 1 90.75 41 ARG B O 1
ATOM 1534 N N . ILE B 1 42 ? -14.664 6.109 6.344 1 89.56 42 ILE B N 1
ATOM 1535 C CA . ILE B 1 42 ? -14.969 7.051 5.273 1 89.56 42 ILE B CA 1
ATOM 1536 C C . ILE B 1 42 ? -13.711 7.332 4.457 1 89.56 42 ILE B C 1
ATOM 1538 O O . ILE B 1 42 ? -13.75 7.355 3.227 1 89.56 42 ILE B O 1
ATOM 1542 N N . ILE B 1 43 ? -12.625 7.461 5.137 1 90.19 43 ILE B N 1
ATOM 1543 C CA . ILE B 1 43 ? -11.367 7.754 4.469 1 90.19 43 ILE B CA 1
ATOM 1544 C C . ILE B 1 43 ? -10.914 6.539 3.662 1 90.19 43 ILE B C 1
ATOM 1546 O O . ILE B 1 43 ? -10.398 6.68 2.549 1 90.19 43 ILE B O 1
ATOM 1550 N N . LYS B 1 44 ? -11.062 5.422 4.246 1 93.25 44 LYS B N 1
ATOM 1551 C CA . LYS B 1 44 ? -10.734 4.203 3.51 1 93.25 44 LYS B CA 1
ATOM 1552 C C . LYS B 1 44 ? -11.539 4.109 2.217 1 93.25 44 LYS B C 1
ATOM 1554 O O . LYS B 1 44 ? -10.984 3.826 1.154 1 93.25 44 LYS B O 1
ATOM 1559 N N . LEU B 1 45 ? -12.82 4.32 2.377 1 93.38 45 LEU B N 1
ATOM 1560 C CA . LEU B 1 45 ? -13.695 4.242 1.211 1 93.38 45 LEU B CA 1
ATOM 1561 C C . LEU B 1 45 ? -13.281 5.258 0.153 1 93.38 45 LEU B C 1
ATOM 1563 O O . LEU B 1 45 ? -13.273 4.953 -1.041 1 93.38 45 LEU B O 1
ATOM 1567 N N . ALA B 1 46 ? -12.977 6.375 0.589 1 91.56 46 ALA B N 1
ATOM 1568 C CA . ALA B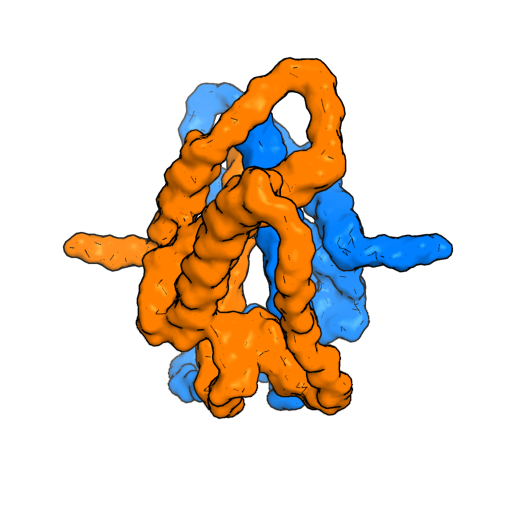 1 46 ? -12.555 7.434 -0.322 1 91.56 46 ALA B CA 1
ATOM 1569 C C . ALA B 1 46 ? -11.25 7.059 -1.03 1 91.56 46 ALA B C 1
ATOM 1571 O O . ALA B 1 46 ? -11.109 7.289 -2.232 1 91.56 46 ALA B O 1
ATOM 1572 N N . THR B 1 47 ? -10.273 6.547 -0.284 1 94.25 47 THR B N 1
ATOM 1573 C CA . THR B 1 47 ? -8.992 6.121 -0.851 1 94.25 47 THR B CA 1
ATOM 1574 C C . THR B 1 47 ? -9.203 4.988 -1.853 1 94.25 47 THR B C 1
ATOM 1576 O O . THR B 1 47 ? -8.609 4.996 -2.936 1 94.25 47 THR B O 1
ATOM 1579 N N . ASP B 1 48 ? -10.078 4.035 -1.498 1 95.88 48 ASP B N 1
ATOM 1580 C CA . ASP B 1 48 ? -10.398 2.934 -2.4 1 95.88 48 ASP B CA 1
ATOM 1581 C C . ASP B 1 48 ? -11.055 3.445 -3.682 1 95.88 48 ASP B C 1
ATOM 1583 O O . ASP B 1 48 ? -10.703 3.008 -4.781 1 95.88 48 ASP B O 1
ATOM 1587 N N . ALA B 1 49 ? -11.984 4.34 -3.547 1 96 49 ALA B N 1
ATOM 1588 C CA . ALA B 1 49 ? -12.68 4.898 -4.699 1 96 49 ALA B CA 1
ATOM 1589 C C . ALA B 1 49 ? -11.727 5.672 -5.602 1 96 49 ALA B C 1
ATOM 1591 O O . ALA B 1 49 ? -11.805 5.574 -6.828 1 96 49 ALA B O 1
ATOM 1592 N N . SER B 1 50 ? -10.844 6.473 -4.988 1 96.56 50 SER B N 1
ATOM 1593 C CA . SER B 1 50 ? -9.883 7.25 -5.762 1 96.56 50 SER B CA 1
ATOM 1594 C C . SER B 1 50 ? -8.953 6.34 -6.562 1 96.56 50 SER B C 1
ATOM 1596 O O . SER B 1 50 ? -8.656 6.617 -7.727 1 96.56 50 SER B O 1
ATOM 1598 N N . MET B 1 51 ? -8.5 5.25 -5.957 1 96.62 51 MET B N 1
ATOM 1599 C CA . MET B 1 51 ? -7.625 4.324 -6.664 1 96.62 51 MET B CA 1
ATOM 1600 C C . MET B 1 51 ? -8.375 3.609 -7.785 1 96.62 51 MET B C 1
ATOM 1602 O O . MET B 1 51 ? -7.859 3.473 -8.891 1 96.62 51 MET B O 1
ATOM 1606 N N . ALA B 1 52 ? -9.57 3.121 -7.469 1 97.25 52 ALA B N 1
ATOM 1607 C CA . ALA B 1 52 ? -10.359 2.441 -8.492 1 97.25 52 ALA B CA 1
ATOM 1608 C C . ALA B 1 52 ? -10.656 3.373 -9.664 1 97.25 52 ALA B C 1
ATOM 1610 O O . ALA B 1 52 ? -10.625 2.951 -10.82 1 97.25 52 ALA B O 1
ATOM 1611 N N . SER B 1 53 ? -10.961 4.613 -9.383 1 96.44 53 SER B N 1
ATOM 1612 C CA . SER B 1 53 ? -11.219 5.602 -10.43 1 96.44 53 SER B CA 1
ATOM 1613 C C . SER B 1 53 ? -9.969 5.867 -11.258 1 96.44 53 SER B C 1
ATOM 1615 O O . SER B 1 53 ? -10.055 6.023 -12.477 1 96.44 53 SER B O 1
ATOM 1617 N N . ALA B 1 54 ? -8.82 5.965 -10.609 1 97.38 54 ALA B N 1
ATOM 1618 C CA . ALA B 1 54 ? -7.559 6.215 -11.297 1 97.38 54 ALA B CA 1
ATOM 1619 C C . ALA B 1 54 ? -7.219 5.074 -12.25 1 97.38 54 ALA B C 1
ATOM 1621 O O . ALA B 1 54 ? -6.691 5.309 -13.344 1 97.38 54 ALA B O 1
ATOM 1622 N N . VAL B 1 55 ? -7.5 3.883 -11.883 1 97.31 55 VAL B N 1
ATOM 1623 C CA . VAL B 1 55 ? -7.176 2.701 -12.68 1 97.31 55 VAL B CA 1
ATOM 1624 C C . VAL B 1 55 ? -8.258 2.479 -13.734 1 97.31 55 VAL B C 1
ATOM 1626 O O . VAL B 1 55 ? -7.949 2.135 -14.883 1 97.31 55 VAL B O 1
ATOM 1629 N N . GLY B 1 56 ? -9.484 2.682 -13.359 1 95.19 56 GLY B N 1
ATOM 1630 C CA . GLY B 1 56 ? -10.602 2.402 -14.242 1 95.19 56 GLY B CA 1
ATOM 1631 C C . GLY B 1 56 ? -11.047 0.951 -14.203 1 95.19 56 GLY B C 1
ATOM 1632 O O . GLY B 1 56 ? -10.523 0.156 -13.422 1 95.19 56 GLY B O 1
ATOM 1633 N N . PRO B 1 57 ? -11.984 0.596 -15.078 1 95.38 57 PRO B N 1
ATOM 1634 C CA . PRO B 1 57 ? -12.578 -0.742 -15.031 1 95.38 57 PRO B CA 1
ATOM 1635 C C . PRO B 1 57 ? -11.805 -1.762 -15.867 1 95.38 57 PRO B C 1
ATOM 1637 O O . PRO B 1 57 ? -12.273 -2.887 -16.062 1 95.38 57 PRO B O 1
ATOM 1640 N N . ARG B 1 58 ? -10.57 -1.437 -16.297 1 95.19 58 ARG B N 1
ATOM 1641 C CA . ARG B 1 58 ? -9.828 -2.299 -17.219 1 95.19 58 ARG B CA 1
ATOM 1642 C C . ARG B 1 58 ? -9.266 -3.514 -16.484 1 95.19 58 ARG B C 1
ATOM 1644 O O . ARG B 1 58 ? -8.984 -4.539 -17.109 1 95.19 58 ARG B O 1
ATOM 1651 N N . ARG B 1 59 ? -9.086 -3.406 -15.242 1 96.69 59 ARG B N 1
ATOM 1652 C CA . ARG B 1 59 ? -8.531 -4.484 -14.43 1 96.69 59 ARG B CA 1
ATOM 1653 C C . ARG B 1 59 ? -9.617 -5.145 -13.586 1 96.69 59 ARG B C 1
ATOM 1655 O O . ARG B 1 59 ? -10.484 -4.461 -13.031 1 96.69 59 ARG B O 1
ATOM 1662 N N . ALA B 1 60 ? -9.531 -6.492 -13.531 1 97.12 60 ALA B N 1
ATOM 1663 C CA . ALA B 1 60 ? -10.547 -7.238 -12.797 1 97.12 60 ALA B CA 1
ATOM 1664 C C . ALA B 1 60 ? -10.609 -6.793 -11.336 1 97.12 60 ALA B C 1
ATOM 1666 O O . ALA B 1 60 ? -11.695 -6.645 -10.773 1 97.12 60 ALA B O 1
ATOM 1667 N N . TRP B 1 61 ? -9.43 -6.652 -10.688 1 97.62 61 TRP B N 1
ATOM 1668 C CA . TRP B 1 61 ? -9.43 -6.262 -9.281 1 97.62 61 TRP B CA 1
ATOM 1669 C C . TRP B 1 61 ? -10.047 -4.879 -9.094 1 97.62 61 TRP B C 1
ATOM 1671 O O . TRP B 1 61 ? -10.711 -4.617 -8.094 1 97.62 61 TRP B O 1
ATOM 1681 N N . SER B 1 62 ? -9.852 -3.988 -10 1 98 62 SER B N 1
ATOM 1682 C CA . SER B 1 62 ? -10.422 -2.648 -9.922 1 98 62 SER B CA 1
ATOM 1683 C C . SER B 1 62 ? -11.945 -2.693 -10.047 1 98 62 SER B C 1
ATOM 1685 O O . SER B 1 62 ? -12.656 -1.981 -9.336 1 98 62 SER B O 1
ATOM 1687 N N . ARG B 1 63 ? -12.422 -3.512 -10.961 1 97.75 63 ARG B N 1
ATOM 1688 C CA . ARG B 1 63 ? -13.867 -3.689 -11.086 1 97.75 63 ARG B CA 1
ATOM 1689 C C . ARG B 1 63 ? -14.469 -4.195 -9.781 1 97.75 63 ARG B C 1
ATOM 1691 O O . ARG B 1 63 ? -15.523 -3.729 -9.359 1 97.75 63 ARG B O 1
ATOM 1698 N N . ALA B 1 64 ? -13.805 -5.16 -9.234 1 97.81 64 ALA B N 1
ATOM 1699 C CA . ALA B 1 64 ? -14.266 -5.703 -7.957 1 97.81 64 ALA B CA 1
ATOM 1700 C C . ALA B 1 64 ? -14.289 -4.621 -6.879 1 97.81 64 ALA B C 1
ATOM 1702 O O . ALA B 1 64 ? -15.219 -4.559 -6.07 1 97.81 64 ALA B O 1
ATOM 1703 N N . LEU B 1 65 ? -13.281 -3.783 -6.84 1 97.38 65 LEU B N 1
ATOM 1704 C CA . LEU B 1 65 ? -13.188 -2.703 -5.863 1 97.38 65 LEU B CA 1
ATOM 1705 C C . LEU B 1 65 ? -14.312 -1.689 -6.066 1 97.38 65 LEU B C 1
ATOM 1707 O O . LEU B 1 65 ? -14.898 -1.2 -5.098 1 97.38 65 LEU B O 1
ATOM 1711 N N . ILE B 1 66 ? -14.562 -1.363 -7.301 1 97.31 66 ILE B N 1
ATOM 1712 C CA . ILE B 1 66 ? -15.656 -0.451 -7.625 1 97.31 66 ILE B CA 1
ATOM 1713 C C . ILE B 1 66 ? -16.969 -1.003 -7.074 1 97.31 66 ILE B C 1
ATOM 1715 O O . ILE B 1 66 ? -17.75 -0.27 -6.461 1 97.31 66 ILE B O 1
ATOM 1719 N N . ARG B 1 67 ? -17.156 -2.281 -7.219 1 96.94 67 ARG B N 1
ATOM 1720 C CA . ARG B 1 67 ? -18.375 -2.92 -6.719 1 96.94 67 ARG B CA 1
ATOM 1721 C C . ARG B 1 67 ? -18.438 -2.85 -5.195 1 96.94 67 ARG B C 1
ATOM 1723 O O . ARG B 1 67 ? -19.5 -2.58 -4.629 1 96.94 67 ARG B O 1
ATOM 1730 N N . ARG B 1 68 ? -17.359 -3.096 -4.578 1 95.31 68 ARG B N 1
ATOM 1731 C CA . ARG B 1 68 ? -17.281 -3.049 -3.121 1 95.31 68 ARG B CA 1
ATOM 1732 C C . ARG B 1 68 ? -17.594 -1.649 -2.604 1 95.31 68 ARG B C 1
ATOM 1734 O O . ARG B 1 68 ? -18.344 -1.493 -1.638 1 95.31 68 ARG B O 1
ATOM 1741 N N . VAL B 1 69 ? -16.984 -0.684 -3.195 1 95.88 69 VAL B N 1
ATOM 1742 C CA . VAL B 1 69 ? -17.188 0.71 -2.812 1 95.88 69 VAL B CA 1
ATOM 1743 C C . VAL B 1 69 ? -18.656 1.085 -2.959 1 95.88 69 VAL B C 1
ATOM 1745 O O . VAL B 1 69 ? -19.234 1.719 -2.072 1 95.88 69 VAL B O 1
ATOM 1748 N N . ARG B 1 70 ? -19.25 0.683 -4.012 1 95.44 70 ARG B N 1
ATOM 1749 C CA . ARG B 1 70 ? -20.656 0.962 -4.27 1 95.44 70 ARG B CA 1
ATOM 1750 C C . ARG B 1 70 ? -21.547 0.291 -3.234 1 95.44 70 ARG B C 1
ATOM 1752 O O . ARG B 1 70 ? -22.5 0.903 -2.732 1 95.44 70 ARG B O 1
ATOM 1759 N N . SER B 1 71 ? -21.203 -0.893 -2.943 1 95.19 71 SER B N 1
ATOM 1760 C CA . SER B 1 71 ? -21.984 -1.644 -1.963 1 95.19 71 SER B CA 1
ATOM 1761 C C . SER B 1 71 ? -21.906 -1.001 -0.583 1 95.19 71 SER B C 1
ATOM 1763 O O . SER B 1 71 ? -22.906 -0.903 0.123 1 95.19 71 SER B O 1
ATOM 1765 N N . GLN B 1 72 ? -20.781 -0.552 -0.238 1 93.38 72 GLN B N 1
ATOM 1766 C CA . GLN B 1 72 ? -20.578 0.082 1.06 1 93.38 72 GLN B CA 1
ATOM 1767 C C . GLN B 1 72 ? -21.312 1.42 1.141 1 93.38 72 GLN B C 1
ATOM 1769 O O . GLN B 1 72 ? -21.875 1.765 2.182 1 93.38 72 GLN B O 1
ATOM 1774 N N . ARG B 1 73 ? -21.297 2.084 0.052 1 90.56 73 ARG B N 1
ATOM 1775 C CA . ARG B 1 73 ? -22 3.357 0.001 1 90.56 73 ARG B CA 1
ATOM 1776 C C . ARG B 1 73 ? -23.5 3.154 0.165 1 90.56 73 ARG B C 1
ATOM 1778 O O . ARG B 1 73 ? -24.156 3.902 0.891 1 90.56 73 ARG B O 1
ATOM 1785 N N . ARG B 1 74 ? -23.984 2.141 -0.364 1 91.31 74 ARG B N 1
ATOM 1786 C CA . ARG B 1 74 ? -25.406 1.808 -0.271 1 91.31 74 ARG B CA 1
ATOM 1787 C C . ARG B 1 74 ? -25.781 1.396 1.148 1 91.31 74 ARG B C 1
ATOM 1789 O O . ARG B 1 74 ? -26.828 1.779 1.653 1 91.31 74 ARG B O 1
ATOM 1796 N N . GLN B 1 75 ? -24.906 0.618 1.72 1 89.56 75 GLN B N 1
ATOM 1797 C CA . GLN B 1 75 ? -25.141 0.175 3.09 1 89.56 75 GLN B CA 1
ATOM 1798 C C . GLN B 1 75 ? -25.156 1.356 4.055 1 89.56 75 GLN B C 1
ATOM 1800 O O . GLN B 1 75 ? -25.984 1.412 4.969 1 89.56 75 GLN B O 1
ATOM 1805 N N . ARG B 1 76 ? -24.344 2.277 3.865 1 83.69 76 ARG B N 1
ATOM 1806 C CA . ARG B 1 76 ? -24.281 3.465 4.711 1 83.69 76 ARG B CA 1
ATOM 1807 C C . ARG B 1 76 ? -25.531 4.32 4.555 1 83.69 76 ARG B C 1
ATOM 1809 O O . ARG B 1 76 ? -26.047 4.863 5.539 1 83.69 76 ARG B O 1
ATOM 1816 N N . GLN B 1 77 ? -25.938 4.406 3.395 1 82.88 77 GLN B N 1
ATOM 1817 C CA . GLN B 1 77 ? -27.156 5.148 3.123 1 82.88 77 GLN B CA 1
ATOM 1818 C C . GLN B 1 77 ? -28.359 4.48 3.779 1 82.88 77 GLN B C 1
ATOM 1820 O O . GLN B 1 77 ? -29.234 5.16 4.336 1 82.88 77 GLN B O 1
ATOM 1825 N N . ARG B 1 78 ? -28.344 3.154 3.756 1 83.25 78 ARG B N 1
ATOM 1826 C CA . ARG B 1 78 ? -29.438 2.4 4.348 1 83.25 78 ARG B CA 1
ATOM 1827 C C . ARG B 1 78 ? -29.406 2.504 5.871 1 83.25 78 ARG B C 1
ATOM 1829 O O . ARG B 1 78 ? -30.469 2.598 6.508 1 83.25 78 ARG B O 1
ATOM 1836 N N . GLN B 1 79 ? -28.188 2.307 6.418 1 76.44 79 GLN B N 1
ATOM 1837 C CA . GLN B 1 79 ? -28.062 2.418 7.867 1 76.44 79 GLN B CA 1
ATOM 1838 C C . GLN B 1 79 ? -28.562 3.77 8.359 1 76.44 79 GLN B C 1
ATOM 1840 O O . GLN B 1 79 ? -29.172 3.857 9.43 1 76.44 79 GLN B O 1
ATOM 1845 N N . TRP B 1 80 ? -28.203 4.703 7.59 1 68.56 80 TRP B N 1
ATOM 1846 C CA . TRP B 1 80 ? -28.734 6.023 7.922 1 68.56 80 TRP B CA 1
ATOM 1847 C C . TRP B 1 80 ? -30.25 6.031 7.898 1 68.56 80 TRP B C 1
ATOM 1849 O O . TRP B 1 80 ? -30.891 6.602 8.789 1 68.56 80 TRP B O 1
ATOM 1859 N N . LEU B 1 81 ? -30.766 5.23 6.953 1 67 81 LEU B N 1
ATOM 1860 C CA . LEU B 1 81 ? -32.219 5.156 6.816 1 67 81 LEU B CA 1
ATOM 1861 C C . LEU B 1 81 ? -32.812 4.266 7.898 1 67 81 LEU B C 1
ATOM 1863 O O . LEU B 1 81 ? -33.875 4.582 8.453 1 67 81 LEU B O 1
ATOM 1867 N N . VAL B 1 82 ? -32.062 3.072 8.031 1 63.12 82 VAL B N 1
ATOM 1868 C CA . VAL B 1 82 ? -32.562 2.102 8.992 1 63.12 82 VAL B CA 1
ATOM 1869 C C . VAL B 1 82 ? -32.406 2.645 10.406 1 63.12 82 VAL B C 1
ATOM 1871 O O . VAL B 1 82 ? -33.25 2.395 11.273 1 63.12 82 VAL B O 1
ATOM 1874 N N . MET B 1 83 ? -31.078 3.188 10.773 1 54.88 83 MET B N 1
ATOM 1875 C CA . MET B 1 83 ? -30.953 3.793 12.094 1 54.88 83 MET B CA 1
ATOM 1876 C C . MET B 1 83 ? -32.125 4.703 12.391 1 54.88 83 MET B C 1
ATOM 1878 O O . MET B 1 83 ? -32.5 4.887 13.555 1 54.88 83 MET B O 1
ATOM 1882 N N . ARG B 1 84 ? -32.719 5.402 11.398 1 46.34 84 ARG B N 1
ATOM 1883 C CA . ARG B 1 84 ? -34.031 5.992 11.648 1 46.34 84 ARG B CA 1
ATOM 1884 C C . ARG B 1 84 ? -35.094 4.914 11.883 1 46.34 84 ARG B C 1
ATOM 1886 O O . ARG B 1 84 ? -36.031 5.121 12.625 1 46.34 84 ARG B O 1
ATOM 1893 N N . ARG B 1 85 ? -35.031 3.824 11.016 1 45.25 85 ARG B N 1
ATOM 1894 C CA . ARG B 1 85 ? -36 2.748 11.156 1 45.25 85 ARG B CA 1
ATOM 1895 C C . ARG B 1 85 ? -35.406 1.565 11.914 1 45.25 85 ARG B C 1
ATOM 1897 O O . ARG B 1 85 ? -34.281 1.136 11.633 1 45.25 85 ARG B O 1
ATOM 1904 N N . THR B 1 86 ? -35.75 0.958 12.883 1 41.25 86 THR B N 1
ATOM 1905 C CA . THR B 1 86 ? -35.031 0.158 13.883 1 41.25 86 THR B CA 1
ATOM 1906 C C . THR B 1 86 ? -34.156 -0.876 13.211 1 41.25 86 THR B C 1
ATOM 1908 O O . THR B 1 86 ? -32.938 -0.92 13.477 1 41.25 86 THR B O 1
ATOM 1911 N N . ARG B 1 87 ? -34.375 -2.455 13.469 1 30.08 87 ARG B N 1
ATOM 1912 C CA . ARG B 1 87 ? -33.719 -3.525 14.219 1 30.08 87 ARG B CA 1
ATOM 1913 C C . ARG B 1 87 ? -32.938 -4.461 13.297 1 30.08 87 ARG B C 1
ATOM 1915 O O . ARG B 1 87 ? -32.375 -5.449 13.742 1 30.08 87 ARG B O 1
ATOM 1922 N N . ARG B 1 88 ? -33.375 -4.762 12.008 1 29.59 88 ARG B N 1
ATOM 1923 C CA . ARG B 1 88 ? -33.406 -6.199 11.773 1 29.59 88 ARG B CA 1
ATOM 1924 C C . ARG B 1 88 ? -32.031 -6.734 11.422 1 29.59 88 ARG B C 1
ATOM 1926 O O . ARG B 1 88 ? -31.562 -7.711 12.016 1 29.59 88 ARG B O 1
ATOM 1933 N N . GLY B 1 89 ? -31.734 -7.102 10.07 1 32.12 89 GLY B N 1
ATOM 1934 C CA . GLY B 1 89 ? -31.219 -8.359 9.547 1 32.12 89 GLY B CA 1
ATOM 1935 C C . GLY B 1 89 ? -29.703 -8.406 9.508 1 32.12 89 GLY B C 1
ATOM 1936 O O . GLY B 1 89 ? -29.047 -7.387 9.281 1 32.12 89 GLY B O 1
ATOM 1937 N N . GLU B 1 90 ? -29.125 -9.195 10.422 1 37.56 90 GLU B N 1
ATOM 1938 C CA . GLU B 1 90 ? -27.797 -9.758 10.609 1 37.56 90 GLU B CA 1
ATOM 1939 C C . GLU B 1 90 ? -27.156 -10.133 9.273 1 37.56 90 GLU B C 1
ATOM 1941 O O . GLU B 1 90 ? -27.656 -11.008 8.57 1 37.56 90 GLU B O 1
ATOM 1946 N N . ARG B 1 91 ? -26.891 -9.273 8.461 1 31.12 91 ARG B N 1
ATOM 1947 C CA . ARG B 1 91 ? -26.281 -9.938 7.309 1 31.12 91 ARG B CA 1
ATOM 1948 C C . ARG B 1 91 ? -25.141 -10.852 7.742 1 31.12 91 ARG B C 1
ATOM 1950 O O . ARG B 1 91 ? -24.312 -10.477 8.57 1 31.12 91 ARG B O 1
ATOM 1957 N N . LYS B 1 92 ? -25.328 -12.219 7.609 1 28.72 92 LYS B N 1
ATOM 1958 C CA . LYS B 1 92 ? -24.422 -13.344 7.797 1 28.72 92 LYS B CA 1
ATOM 1959 C C . LYS B 1 92 ? -23.047 -13.047 7.191 1 28.72 92 LYS B C 1
ATOM 1961 O O . LYS B 1 92 ? -22.953 -12.664 6.027 1 28.72 92 LYS B O 1
ATOM 1966 N N . LYS B 1 93 ? -22.156 -12.523 7.996 1 36.88 93 LYS B N 1
ATOM 1967 C CA . LYS B 1 93 ? -20.734 -12.648 7.656 1 36.88 93 LYS B CA 1
ATOM 1968 C C . LYS B 1 93 ? -20.453 -13.984 6.973 1 36.88 93 LYS B C 1
ATOM 1970 O O . LYS B 1 93 ? -20.625 -15.047 7.578 1 36.88 93 LYS B O 1
ATOM 1975 N N . GLY B 1 94 ? -21.047 -14.211 5.914 1 26.64 94 GLY B N 1
ATOM 1976 C CA . GLY B 1 94 ? -20.75 -15.516 5.332 1 26.64 94 GLY B CA 1
ATOM 1977 C C . GLY B 1 94 ? -19.375 -16.031 5.684 1 26.64 94 GLY B C 1
ATOM 1978 O O . GLY B 1 94 ? -18.547 -15.305 6.258 1 26.64 94 GLY B O 1
ATOM 1979 N N . GLY B 1 95 ? -19.062 -17.266 5.199 1 27.22 95 GLY B N 1
ATOM 1980 C CA . GLY B 1 95 ? -18.375 -18.5 5.562 1 27.22 95 GLY B CA 1
ATOM 1981 C C . GLY B 1 95 ? -16.891 -18.297 5.809 1 27.22 95 GLY B C 1
ATOM 1982 O O . GLY B 1 95 ? -16.266 -17.422 5.203 1 27.22 95 GLY B O 1
ATOM 1983 N N . LYS B 1 96 ? -16.562 -18.422 6.988 1 34.53 96 LYS B N 1
ATOM 1984 C CA . LYS B 1 96 ? -15.266 -18.859 7.52 1 34.53 96 LYS B CA 1
ATOM 1985 C C . LYS B 1 96 ? -14.562 -19.812 6.551 1 34.53 96 LYS B C 1
ATOM 1987 O O . LYS B 1 96 ? -14.898 -21 6.488 1 34.53 96 LYS B O 1
ATOM 1992 N N . GLU B 1 97 ? -14.68 -19.641 5.309 1 34.72 97 GLU B N 1
ATOM 1993 C CA . GLU B 1 97 ? -14.07 -20.781 4.645 1 34.72 97 GLU B CA 1
ATOM 1994 C C . GLU B 1 97 ? -12.727 -21.141 5.281 1 34.72 97 GLU B C 1
ATOM 1996 O O . GLU B 1 97 ? -11.906 -20.266 5.535 1 34.72 97 GLU B O 1
ATOM 2001 N N . VAL B 1 98 ? -12.797 -22.203 6.184 1 37.75 98 VAL B N 1
ATOM 2002 C CA . VAL B 1 98 ? -11.773 -23 6.844 1 37.75 98 VAL B CA 1
ATOM 2003 C C . VAL B 1 98 ? -10.562 -23.141 5.93 1 37.75 98 VAL B C 1
ATOM 2005 O O . VAL B 1 98 ? -9.562 -23.75 6.309 1 37.75 98 VAL B O 1
ATOM 2008 N N . GLY B 1 99 ? -10.789 -23.109 4.625 1 36.84 99 GLY B N 1
ATOM 2009 C CA . GLY B 1 99 ? -9.891 -23.984 3.904 1 36.84 99 GLY B CA 1
ATOM 2010 C C . GLY B 1 99 ? -8.43 -23.672 4.145 1 36.84 99 GLY B C 1
ATOM 2011 O O . GLY B 1 99 ? -8.07 -22.516 4.406 1 36.84 99 GLY B O 1
ATOM 2012 N N . GLY B 1 100 ? -7.867 -24.5 4.828 1 43.25 100 GLY B N 1
ATOM 2013 C CA . GLY B 1 100 ? -6.426 -24.703 4.809 1 43.25 100 GLY B CA 1
ATOM 2014 C C . GLY B 1 100 ? -5.777 -24.266 3.51 1 43.25 100 GLY B C 1
ATOM 2015 O O . GLY B 1 100 ? -5.312 -25.094 2.727 1 43.25 100 GLY B O 1
ATOM 2016 N N . GLY B 1 101 ? -6.516 -23.344 2.852 1 55.03 101 GLY B N 1
ATOM 2017 C CA . GLY B 1 101 ? -6.047 -23.188 1.485 1 55.03 101 GLY B CA 1
ATOM 2018 C C . GLY B 1 101 ? -4.602 -22.719 1.403 1 55.03 101 GLY B C 1
ATOM 2019 O O . GLY B 1 101 ? -4.055 -22.203 2.377 1 55.03 101 GLY B O 1
ATOM 2020 N N . GLY B 1 102 ? -3.92 -23.344 0.612 1 77.06 102 GLY B N 1
ATOM 2021 C CA . GLY B 1 102 ? -2.529 -23.125 0.245 1 77.06 102 GLY B CA 1
ATOM 2022 C C . GLY B 1 102 ? -2.178 -21.672 0.049 1 77.06 102 GLY B C 1
ATOM 2023 O O . GLY B 1 102 ? -2.99 -20.781 0.336 1 77.06 102 GLY B O 1
ATOM 2024 N N . GLN B 1 103 ? -1.155 -21.375 0.035 1 81.5 103 GLN B N 1
ATOM 2025 C CA . GLN B 1 103 ? -0.574 -20.062 -0.217 1 81.5 103 GLN B CA 1
ATOM 2026 C C . GLN B 1 103 ? -1.352 -19.312 -1.298 1 81.5 103 GLN B C 1
ATOM 2028 O O . GLN B 1 103 ? -1.552 -18.094 -1.199 1 81.5 103 GLN B O 1
ATOM 2033 N N . THR B 1 104 ? -1.953 -19.984 -2.143 1 87 104 THR B N 1
ATOM 2034 C CA . THR B 1 104 ? -2.738 -19.391 -3.221 1 87 104 THR B CA 1
ATOM 2035 C C . THR B 1 104 ? -4.07 -18.859 -2.695 1 87 104 THR B C 1
ATOM 2037 O O . THR B 1 104 ? -4.543 -17.812 -3.127 1 87 104 THR B O 1
ATOM 2040 N N . ASP B 1 105 ? -4.617 -19.562 -1.749 1 91.06 105 ASP B N 1
ATOM 2041 C CA . ASP B 1 105 ? -5.914 -19.172 -1.207 1 91.06 105 ASP B CA 1
ATOM 2042 C C . ASP B 1 105 ? -5.809 -17.875 -0.412 1 91.06 105 ASP B C 1
ATOM 2044 O O . ASP B 1 105 ? -6.715 -17.047 -0.449 1 91.06 105 ASP B O 1
ATOM 2048 N N . SER B 1 106 ? -4.762 -17.734 0.29 1 92 106 SER B N 1
ATOM 2049 C CA . SER B 1 106 ? -4.543 -16.5 1.014 1 92 106 SER B CA 1
ATOM 2050 C C . SER B 1 106 ? -4.438 -15.312 0.057 1 92 106 SER B C 1
ATOM 2052 O O . SER B 1 106 ? -4.992 -14.242 0.317 1 92 106 SER B O 1
ATOM 2054 N N . LEU B 1 107 ? -3.742 -15.555 -1.026 1 95.88 107 LEU B N 1
ATOM 2055 C CA . LEU B 1 107 ? -3.58 -14.492 -2.018 1 95.88 107 LEU B CA 1
ATOM 2056 C C . LEU B 1 107 ? -4.922 -14.141 -2.652 1 95.88 107 LEU B C 1
ATOM 2058 O O . LEU B 1 107 ? -5.219 -12.961 -2.859 1 95.88 107 LEU B O 1
ATOM 2062 N N . ARG B 1 108 ? -5.734 -15.141 -2.951 1 95.62 108 ARG B N 1
ATOM 2063 C CA . ARG B 1 108 ? -7.051 -14.945 -3.543 1 95.62 108 ARG B CA 1
ATOM 2064 C C . ARG B 1 108 ? -7.934 -14.078 -2.645 1 95.62 108 ARG B C 1
ATOM 2066 O O . ARG B 1 108 ? -8.719 -13.266 -3.133 1 95.62 108 ARG B O 1
ATOM 2073 N N . LYS B 1 109 ? -7.75 -14.172 -1.429 1 95.69 109 LYS B N 1
ATOM 2074 C CA . LYS B 1 109 ? -8.562 -13.438 -0.463 1 95.69 109 LYS B CA 1
ATOM 2075 C C . LYS B 1 109 ? -8.109 -11.984 -0.348 1 95.69 109 LYS B C 1
ATOM 2077 O O . LYS B 1 109 ? -8.906 -11.102 -0.02 1 95.69 109 LYS B O 1
ATOM 2082 N N . LEU B 1 110 ? -6.891 -11.766 -0.653 1 96.56 110 LEU B N 1
ATOM 2083 C CA . LEU B 1 110 ? -6.309 -10.445 -0.433 1 96.56 110 LEU B CA 1
ATOM 2084 C C . LEU B 1 110 ? -6.512 -9.555 -1.651 1 96.56 110 LEU B C 1
ATOM 2086 O O . LEU B 1 110 ? -6.59 -8.328 -1.522 1 96.56 110 LEU B O 1
ATOM 2090 N N . VAL B 1 111 ? -6.539 -10.133 -2.846 1 97.94 111 VAL B N 1
ATOM 2091 C CA . VAL B 1 111 ? -6.711 -9.375 -4.082 1 97.94 111 VAL B CA 1
ATOM 2092 C C . VAL B 1 111 ? -8.195 -9.219 -4.395 1 97.94 111 VAL B C 1
ATOM 2094 O O . VAL B 1 111 ? -8.906 -10.211 -4.566 1 97.94 111 VAL B O 1
ATOM 2097 N N . PRO B 1 112 ? -8.68 -7.984 -4.453 1 96.94 112 PRO B N 1
ATOM 2098 C CA . PRO B 1 112 ? -10.102 -7.824 -4.762 1 96.94 112 PRO B CA 1
ATOM 2099 C C . PRO B 1 112 ? -10.523 -8.594 -6.012 1 96.94 112 PRO B C 1
ATOM 2101 O O . PRO B 1 112 ? -9.922 -8.43 -7.074 1 96.94 112 PRO B O 1
ATOM 2104 N N . GLY B 1 113 ? -11.586 -9.414 -5.812 1 96 113 GLY B N 1
ATOM 2105 C CA . GLY B 1 113 ? -12.078 -10.219 -6.922 1 96 113 GLY B CA 1
ATOM 2106 C C . GLY B 1 113 ? -11.258 -11.469 -7.164 1 96 113 GLY B C 1
ATOM 2107 O O . GLY B 1 113 ? -11.555 -12.242 -8.078 1 96 113 GLY B O 1
ATOM 2108 N N . GLY B 1 114 ? -10.242 -11.688 -6.391 1 97 114 GLY B N 1
ATOM 2109 C CA . GLY B 1 114 ? -9.289 -12.758 -6.625 1 97 114 GLY B CA 1
ATOM 2110 C C . GLY B 1 114 ? -9.875 -14.141 -6.367 1 97 114 GLY B C 1
ATOM 2111 O O . GLY B 1 114 ? -9.336 -15.141 -6.844 1 97 114 GLY B O 1
ATOM 2112 N N . GLU B 1 115 ? -10.945 -14.312 -5.688 1 94.94 115 GLU B N 1
ATOM 2113 C CA . GLU B 1 115 ? -11.5 -15.578 -5.234 1 94.94 115 GLU B CA 1
ATOM 2114 C C . GLU B 1 115 ? -11.883 -16.469 -6.414 1 94.94 115 GLU B C 1
ATOM 2116 O O . GLU B 1 115 ? -11.812 -17.703 -6.324 1 94.94 115 GLU B O 1
ATOM 2121 N N . THR B 1 116 ? -12.148 -15.914 -7.527 1 93.12 116 THR B N 1
ATOM 2122 C CA . THR B 1 116 ? -12.664 -16.703 -8.641 1 93.12 116 THR B CA 1
ATOM 2123 C C . THR B 1 116 ? -11.688 -16.688 -9.812 1 93.12 116 THR B C 1
ATOM 2125 O O . THR B 1 116 ? -12.008 -17.156 -10.906 1 93.12 116 THR B O 1
ATOM 2128 N N . MET B 1 117 ? -10.523 -16.188 -9.664 1 94.94 117 MET B N 1
ATOM 2129 C CA . MET B 1 117 ? -9.586 -16.016 -10.766 1 94.94 117 MET B CA 1
ATOM 2130 C C . MET B 1 117 ? -8.742 -17.281 -10.961 1 94.94 117 MET B C 1
ATOM 2132 O O . MET B 1 117 ? -8.352 -17.922 -9.984 1 94.94 117 MET B O 1
ATOM 2136 N N . GLU B 1 118 ? -8.523 -17.547 -12.242 1 94.62 118 GLU B N 1
ATOM 2137 C CA . GLU B 1 118 ? -7.512 -18.547 -12.523 1 94.62 118 GLU B CA 1
ATOM 2138 C C . GLU B 1 118 ? -6.117 -18.047 -12.148 1 94.62 118 GLU B C 1
ATOM 2140 O O . GLU B 1 118 ? -5.891 -16.844 -12.039 1 94.62 118 GLU B O 1
ATOM 2145 N N . LEU B 1 119 ? -5.18 -19.016 -11.953 1 92.56 119 LEU B N 1
ATOM 2146 C CA . LEU B 1 119 ? -3.885 -18.688 -11.359 1 92.56 119 LEU B CA 1
ATOM 2147 C C . LEU B 1 119 ? -3.143 -17.656 -12.195 1 92.56 119 LEU B C 1
ATOM 2149 O O . LEU B 1 119 ? -2.607 -16.688 -11.656 1 92.56 119 LEU B O 1
ATOM 2153 N N . CYS B 1 120 ? -3.059 -17.891 -13.5 1 91.44 120 CYS B N 1
ATOM 2154 C CA . CYS B 1 120 ? -2.33 -16.953 -14.359 1 91.44 120 CYS B CA 1
ATOM 2155 C C . CYS B 1 120 ? -2.936 -15.562 -14.289 1 91.44 120 CYS B C 1
ATOM 2157 O O . CYS B 1 120 ? -2.211 -14.57 -14.172 1 91.44 120 CYS B O 1
ATOM 2159 N N . THR B 1 121 ? -4.223 -15.516 -14.32 1 95.38 121 THR B N 1
ATOM 2160 C CA . THR B 1 121 ? -4.93 -14.25 -14.203 1 95.38 121 THR B CA 1
ATOM 2161 C 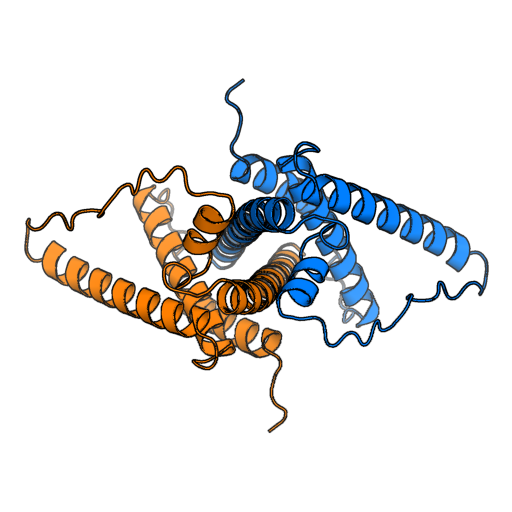C . THR B 1 121 ? -4.699 -13.625 -12.828 1 95.38 121 THR B C 1
ATOM 2163 O O . THR B 1 121 ? -4.441 -12.43 -12.719 1 95.38 121 THR B O 1
ATOM 2166 N N . LEU B 1 122 ? -4.781 -14.438 -11.789 1 96.56 122 LEU B N 1
ATOM 2167 C CA . LEU B 1 122 ? -4.562 -13.977 -10.422 1 96.56 122 LEU B CA 1
ATOM 2168 C C . LEU B 1 122 ? -3.182 -13.344 -10.273 1 96.56 122 LEU B C 1
ATOM 2170 O O . LEU B 1 122 ? -3.037 -12.289 -9.664 1 96.56 122 LEU B O 1
ATOM 2174 N N . LEU B 1 123 ? -2.211 -13.961 -10.859 1 96.5 123 LEU B N 1
ATOM 2175 C CA . LEU B 1 123 ? -0.842 -13.469 -10.75 1 96.5 123 LEU B CA 1
ATOM 2176 C C . LEU B 1 123 ? -0.695 -12.117 -11.438 1 96.5 123 LEU B C 1
ATOM 2178 O O . LEU B 1 123 ? -0.07 -11.203 -10.891 1 96.5 123 LEU B O 1
ATOM 2182 N N . GLY B 1 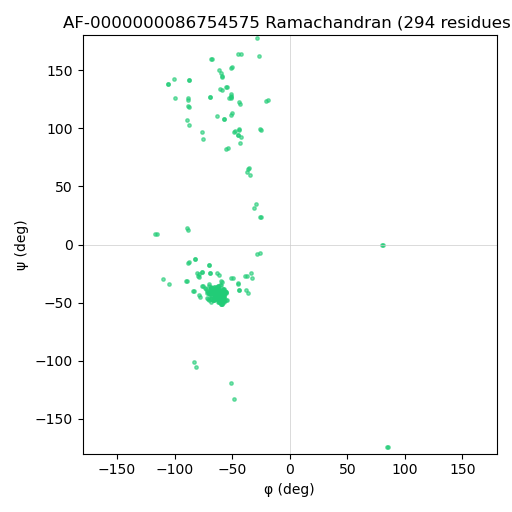124 ? -1.309 -11.992 -12.609 1 96.56 124 GLY B N 1
ATOM 2183 C CA . GLY B 1 124 ? -1.277 -10.727 -13.32 1 96.56 124 GLY B CA 1
ATOM 2184 C C . GLY B 1 124 ? -1.993 -9.609 -12.586 1 96.56 124 GLY B C 1
ATOM 2185 O O . GLY B 1 124 ? -1.482 -8.484 -12.5 1 96.56 124 GLY B O 1
ATOM 2186 N N . GLU B 1 125 ? -3.16 -9.922 -12.086 1 97.88 125 GLU B N 1
ATOM 2187 C CA . GLU B 1 125 ? -3.928 -8.945 -11.312 1 97.88 125 GLU B CA 1
ATOM 2188 C C . GLU B 1 125 ? -3.205 -8.57 -10.023 1 97.88 125 GLU B C 1
ATOM 2190 O O . GLU B 1 125 ? -3.211 -7.406 -9.625 1 97.88 125 GLU B O 1
ATOM 2195 N N . THR B 1 126 ? -2.592 -9.531 -9.391 1 98 126 THR B N 1
ATOM 2196 C CA . THR B 1 126 ? -1.854 -9.305 -8.148 1 98 126 THR B CA 1
ATOM 2197 C C . THR B 1 126 ? -0.684 -8.352 -8.383 1 98 126 THR B C 1
ATOM 2199 O O . THR B 1 126 ? -0.463 -7.43 -7.602 1 98 126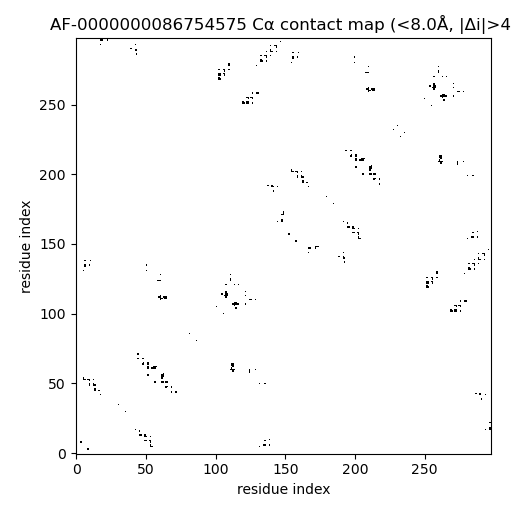 THR B O 1
ATOM 2202 N N . ALA B 1 127 ? 0.046 -8.57 -9.453 1 97.81 127 ALA B N 1
ATOM 2203 C CA . ALA B 1 127 ? 1.173 -7.703 -9.781 1 97.81 127 ALA B CA 1
ATOM 2204 C C . ALA B 1 127 ? 0.715 -6.258 -9.953 1 97.81 127 ALA B C 1
ATOM 2206 O O . ALA B 1 127 ? 1.329 -5.336 -9.414 1 97.81 127 ALA B O 1
ATOM 2207 N N . HIS B 1 128 ? -0.325 -6.082 -10.734 1 97.94 128 HIS B N 1
ATOM 2208 C CA . HIS B 1 128 ? -0.833 -4.734 -10.953 1 97.94 128 HIS B CA 1
ATOM 2209 C C . HIS B 1 128 ? -1.344 -4.117 -9.656 1 97.94 128 HIS B C 1
ATOM 2211 O O . HIS B 1 128 ? -1.137 -2.928 -9.406 1 97.94 128 HIS B O 1
ATOM 2217 N N . TYR B 1 129 ? -2.053 -4.902 -8.836 1 98.25 129 TYR B N 1
ATOM 2218 C CA . TYR B 1 129 ? -2.584 -4.449 -7.551 1 98.25 129 TYR B CA 1
ATOM 2219 C C . TYR B 1 129 ? -1.463 -3.992 -6.629 1 98.25 129 TYR B C 1
ATOM 2221 O O . TYR B 1 129 ? -1.576 -2.953 -5.973 1 98.25 129 TYR B O 1
ATOM 2229 N N . ILE B 1 130 ? -0.417 -4.707 -6.535 1 98.31 130 ILE B N 1
ATOM 2230 C CA . ILE B 1 130 ? 0.739 -4.344 -5.723 1 98.31 130 ILE B CA 1
ATOM 2231 C C . ILE B 1 130 ? 1.307 -3.01 -6.199 1 98.31 130 ILE B C 1
ATOM 2233 O O . ILE B 1 130 ? 1.629 -2.139 -5.387 1 98.31 130 ILE B O 1
ATOM 2237 N N . LYS B 1 131 ? 1.453 -2.867 -7.52 1 97.31 131 LYS B N 1
ATOM 2238 C CA . LYS B 1 131 ? 1.937 -1.603 -8.062 1 97.31 131 LYS B CA 1
ATOM 2239 C C . LYS B 1 131 ? 1.065 -0.436 -7.605 1 97.31 131 LYS B C 1
ATOM 2241 O O . LYS B 1 131 ? 1.579 0.626 -7.25 1 97.31 131 LYS B O 1
ATOM 2246 N N . CYS B 1 132 ? -0.191 -0.638 -7.598 1 97.88 132 CYS B N 1
ATOM 2247 C CA . CYS B 1 132 ? -1.116 0.419 -7.199 1 97.88 132 CYS B CA 1
ATOM 2248 C C . CYS B 1 132 ? -1.042 0.676 -5.699 1 97.88 132 CYS B C 1
ATOM 2250 O O . CYS B 1 132 ? -1.118 1.824 -5.258 1 97.88 132 CYS B O 1
ATOM 2252 N N . LEU B 1 133 ? -0.917 -0.414 -4.859 1 97.81 133 LEU B N 1
ATOM 2253 C CA . LEU B 1 133 ? -0.739 -0.235 -3.422 1 97.81 133 LEU B CA 1
ATOM 2254 C C . LEU B 1 133 ? 0.528 0.56 -3.127 1 97.81 133 LEU B C 1
ATOM 2256 O O . LEU B 1 133 ? 0.513 1.476 -2.301 1 97.81 133 LEU B O 1
ATOM 2260 N N . THR B 1 134 ? 1.611 0.188 -3.836 1 96.75 134 THR B N 1
ATOM 2261 C CA . THR B 1 134 ? 2.881 0.887 -3.664 1 96.75 134 THR B CA 1
ATOM 2262 C C . THR B 1 134 ? 2.746 2.355 -4.051 1 96.75 134 THR B C 1
ATOM 2264 O O . THR B 1 134 ? 3.307 3.232 -3.391 1 96.75 134 THR B O 1
ATOM 2267 N N . THR B 1 135 ? 2.078 2.615 -5.125 1 96.31 135 THR B N 1
ATOM 2268 C CA . THR B 1 135 ? 1.817 3.988 -5.547 1 96.31 135 THR B CA 1
ATOM 2269 C C . THR B 1 135 ? 1.065 4.754 -4.461 1 96.31 135 THR B C 1
ATOM 2271 O O . THR B 1 135 ? 1.377 5.914 -4.184 1 96.31 135 THR B O 1
ATOM 2274 N N . GLN B 1 136 ? 0.052 4.152 -3.891 1 95.88 136 GLN B N 1
ATOM 2275 C CA . GLN B 1 136 ? -0.7 4.777 -2.807 1 95.88 136 GLN B CA 1
ATOM 2276 C C . GLN B 1 136 ? 0.212 5.125 -1.634 1 95.88 136 GLN B C 1
ATOM 2278 O O . GLN B 1 136 ? 0.151 6.234 -1.102 1 95.88 136 GLN B O 1
ATOM 2283 N N . VAL B 1 137 ? 1.044 4.207 -1.203 1 96.31 137 VAL B N 1
ATOM 2284 C CA . VAL B 1 137 ? 1.979 4.438 -0.108 1 96.31 137 VAL B CA 1
ATOM 2285 C C . VAL B 1 137 ? 2.877 5.629 -0.436 1 96.31 137 VAL B C 1
ATOM 2287 O O . VAL B 1 137 ? 3.08 6.512 0.403 1 96.31 137 VAL B O 1
ATOM 2290 N N . GLN B 1 138 ? 3.369 5.637 -1.661 1 94.31 138 GLN B N 1
ATOM 2291 C CA . GLN B 1 138 ? 4.254 6.711 -2.096 1 94.31 138 GLN B CA 1
ATOM 2292 C C . GLN B 1 138 ? 3.562 8.07 -1.998 1 94.31 138 GLN B C 1
ATOM 2294 O O . GLN B 1 138 ? 4.129 9.023 -1.466 1 94.31 138 GLN B O 1
ATOM 2299 N N . VAL B 1 139 ? 2.422 8.172 -2.541 1 94.5 139 VAL B N 1
ATOM 2300 C CA . VAL B 1 139 ? 1.674 9.422 -2.533 1 94.5 139 VAL B CA 1
ATOM 2301 C C . VAL B 1 139 ? 1.418 9.867 -1.095 1 94.5 139 VAL B C 1
ATOM 2303 O O . VAL B 1 139 ? 1.649 11.031 -0.745 1 94.5 139 VAL B O 1
ATOM 2306 N N . MET B 1 140 ? 0.979 8.992 -0.249 1 94.25 140 MET B N 1
ATOM 2307 C CA . MET B 1 140 ? 0.624 9.32 1.128 1 94.25 140 MET B CA 1
ATOM 2308 C C . MET B 1 140 ? 1.863 9.695 1.933 1 94.25 140 MET B C 1
ATOM 2310 O O . MET B 1 140 ? 1.813 10.602 2.766 1 94.25 140 MET B O 1
ATOM 2314 N N . ARG B 1 141 ? 2.932 9.008 1.647 1 92 141 ARG B N 1
ATOM 2315 C CA . ARG B 1 141 ? 4.203 9.367 2.266 1 92 141 ARG B CA 1
ATOM 2316 C C . ARG B 1 141 ? 4.578 10.812 1.947 1 92 141 ARG B C 1
ATOM 2318 O O . ARG B 1 141 ? 5.035 11.547 2.824 1 92 141 ARG B O 1
ATOM 2325 N N . ASN B 1 142 ? 4.434 11.117 0.712 1 90.44 142 ASN B N 1
ATOM 2326 C CA . ASN B 1 142 ? 4.77 12.469 0.292 1 90.44 142 ASN B CA 1
ATOM 2327 C C . ASN B 1 142 ? 3.875 13.508 0.965 1 90.44 142 ASN B C 1
ATOM 2329 O O . ASN B 1 142 ? 4.34 14.578 1.359 1 90.44 142 ASN B O 1
ATOM 2333 N N . ILE B 1 143 ? 2.67 13.188 1.104 1 91.06 143 ILE B N 1
ATOM 2334 C CA . ILE B 1 143 ? 1.727 14.094 1.752 1 91.06 143 ILE B CA 1
ATOM 2335 C C . ILE B 1 143 ? 2.088 14.242 3.229 1 91.06 143 ILE B C 1
ATOM 2337 O O . ILE B 1 143 ? 2.092 15.359 3.762 1 91.06 143 ILE B O 1
ATOM 2341 N N . VAL B 1 144 ? 2.332 13.117 3.916 1 91.69 144 VAL B N 1
ATOM 2342 C CA . VAL B 1 144 ? 2.709 13.148 5.324 1 91.69 144 VAL B CA 1
ATOM 2343 C C . VAL B 1 144 ? 3.977 13.984 5.504 1 91.69 144 VAL B C 1
ATOM 2345 O O . VAL B 1 144 ? 4.086 14.766 6.449 1 91.69 144 VAL B O 1
ATOM 2348 N N . ASP B 1 145 ? 4.867 13.781 4.574 1 87.94 145 ASP B N 1
ATOM 2349 C CA . ASP B 1 145 ? 6.109 14.547 4.629 1 87.94 145 ASP B CA 1
ATOM 2350 C C . ASP B 1 145 ? 5.836 16.047 4.496 1 87.94 145 ASP B C 1
ATOM 2352 O O . ASP B 1 145 ? 6.453 16.859 5.191 1 87.94 145 ASP B O 1
ATOM 2356 N N . LEU B 1 146 ? 5.051 16.438 3.59 1 85.69 146 LEU B N 1
ATOM 2357 C CA . LEU B 1 146 ? 4.688 17.844 3.381 1 85.69 146 LEU B CA 1
ATOM 2358 C C . LEU B 1 146 ? 4.07 18.438 4.641 1 85.69 146 LEU B C 1
ATOM 2360 O O . LEU B 1 146 ? 4.367 19.578 5 1 85.69 146 LEU B O 1
ATOM 2364 N N . PHE B 1 147 ? 3.281 17.656 5.309 1 83.69 147 PHE B N 1
ATOM 2365 C CA . PHE B 1 147 ? 2.592 18.156 6.492 1 83.69 147 PHE B CA 1
ATOM 2366 C C . PHE B 1 147 ? 3.527 18.172 7.695 1 83.69 147 PHE B C 1
ATOM 2368 O O . PHE B 1 147 ? 3.299 18.906 8.656 1 83.69 147 PHE B O 1
ATOM 2375 N N . SER B 1 148 ? 4.438 17.359 7.688 1 77.81 148 SER B N 1
ATOM 2376 C CA . SER B 1 148 ? 5.348 17.266 8.82 1 77.81 148 SER B CA 1
ATOM 2377 C C . SER B 1 148 ? 6.445 18.312 8.742 1 77.81 148 SER B C 1
ATOM 2379 O O . SER B 1 148 ? 7.246 1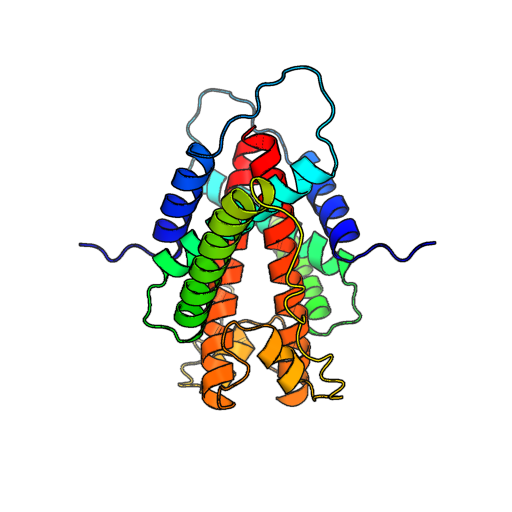8.453 9.672 1 77.81 148 SER B O 1
ATOM 2381 N N . ASN B 1 149 ? 6.652 18.984 7.656 1 71.31 149 ASN B N 1
ATOM 2382 C CA . ASN B 1 149 ? 7.641 20.047 7.457 1 71.31 149 ASN B CA 1
ATOM 2383 C C . ASN B 1 149 ? 7.027 21.422 7.664 1 71.31 149 ASN B C 1
ATOM 2385 O O . ASN B 1 149 ? 5.926 21.703 7.188 1 71.31 149 ASN B O 1
#

Sequence (298 aa):
MKQSSIKTRFTYGFLRTLKRLPKTRAKSSSFSPEEISKRCRIIKLATDASMASAVGPRRAWSRALIRRVRSQRRQRQRQWLVMRRTRRGERKKGGKEVGGGGQTDSLRKLVPGGETMELCTLLGETAHYIKCLTTQVQVMRNIVDLFSNMKQSSIKTRFTYGFLRTLKRLPKTRAKSSSFSPEEISKRCRIIKLATDASMASAVGPRRAWSRALIRRVRSQRRQRQRQWLVMRRTRRGERKKGGKEVGGGGQTDSLRKLVPGGETMELCTLLGETAHYIKCLTTQVQVMRNIVDLFSN